Protein AF-A0A9D6SF06-F1 (afdb_monomer_lite)

Foldseek 3Di:
DEEEEEPVRCVCVLLVLLQQQLEAAAPGKYKYKYQADPVRAGNADPDQVVVVVSNVVSQVLKPPGWDKDKDWDDDPNHIIMMMMTHHPLQDNIDSPARWHDDDRDIDGDDPVSRQQRVQSNPPLQVVLRNQAQHKEKEAEDPVLDPPVCPPPDDPRPGHGIFIWRFHHGGQFWTWTQGPNDIDIDGSVQWDWDADPVVRHIYIYGYD

Radius of gyration: 22.2 Å; chains: 1; bounding box: 54×30×62 Å

pLDDT: mean 88.05, std 11.43, range [42.06, 98.0]

Structure (mmCIF, N/CA/C/O backbone):
data_AF-A0A9D6SF06-F1
#
_entry.id   AF-A0A9D6SF06-F1
#
loop_
_atom_site.group_PDB
_atom_site.id
_atom_site.type_symbol
_atom_site.label_atom_id
_atom_site.label_alt_id
_atom_site.label_comp_id
_atom_site.label_asym_id
_atom_site.label_entity_id
_atom_site.label_seq_id
_atom_site.pdbx_PDB_ins_code
_atom_site.Cartn_x
_atom_site.Cartn_y
_atom_site.Cartn_z
_atom_site.occupancy
_atom_site.B_iso_or_equiv
_atom_site.auth_seq_id
_atom_site.auth_comp_id
_atom_site.auth_asym_id
_atom_site.auth_atom_id
_atom_site.pdbx_PDB_model_num
ATOM 1 N N . MET A 1 1 ? -3.742 -9.040 5.223 1.00 88.88 1 MET A N 1
ATOM 2 C CA . MET A 1 1 ? -3.081 -8.944 6.557 1.00 88.88 1 MET A CA 1
ATOM 3 C C . MET A 1 1 ? -4.167 -8.821 7.612 1.00 88.88 1 MET A C 1
ATOM 5 O O . MET A 1 1 ? -5.210 -8.289 7.264 1.00 88.88 1 MET A O 1
ATOM 9 N N . LEU A 1 2 ? -3.961 -9.299 8.842 1.00 94.19 2 LEU A N 1
ATOM 10 C CA . LEU A 1 2 ? -4.992 -9.292 9.887 1.00 94.19 2 LEU A CA 1
ATOM 11 C C . LEU A 1 2 ? -4.409 -8.849 11.235 1.00 94.19 2 LEU A C 1
ATOM 13 O O . LEU A 1 2 ? -3.337 -9.319 11.608 1.00 94.19 2 LEU A O 1
ATOM 17 N N . GLU A 1 3 ? -5.123 -7.982 11.948 1.00 94.62 3 GLU A N 1
ATOM 18 C CA . GLU A 1 3 ? -4.868 -7.604 13.345 1.00 94.62 3 GLU A CA 1
ATOM 19 C C . GLU A 1 3 ? -6.184 -7.675 14.126 1.00 94.62 3 GLU A C 1
ATOM 21 O O . GLU A 1 3 ? -7.243 -7.336 13.592 1.00 94.62 3 GLU A O 1
ATOM 26 N N . ARG A 1 4 ? -6.120 -8.082 15.393 1.00 95.12 4 ARG A N 1
ATOM 27 C CA . ARG A 1 4 ? -7.244 -8.009 16.329 1.00 95.12 4 ARG A CA 1
ATOM 28 C C . ARG A 1 4 ? -6.921 -7.005 17.424 1.00 95.12 4 ARG A C 1
ATOM 30 O O . ARG A 1 4 ? -5.770 -6.891 17.835 1.00 95.12 4 ARG A O 1
ATOM 37 N N . LYS A 1 5 ? -7.915 -6.224 17.839 1.00 93.75 5 LYS A N 1
ATOM 38 C CA . LYS A 1 5 ? -7.764 -5.224 18.899 1.00 93.75 5 LYS A CA 1
ATOM 39 C C . LYS A 1 5 ? -8.991 -5.191 19.785 1.00 93.75 5 LYS A C 1
ATOM 41 O O . LYS A 1 5 ? -10.123 -5.286 19.307 1.00 93.75 5 LYS A O 1
ATOM 46 N N . LEU A 1 6 ? -8.768 -4.962 21.071 1.00 93.88 6 LEU A N 1
ATOM 47 C CA . LEU A 1 6 ? -9.842 -4.624 21.989 1.00 93.88 6 LEU A CA 1
ATOM 48 C C . LEU A 1 6 ? -10.107 -3.118 21.970 1.00 93.88 6 LEU A C 1
ATOM 50 O O . LEU A 1 6 ? -9.264 -2.317 21.567 1.00 93.88 6 LEU A O 1
ATOM 54 N N . GLU A 1 7 ? -11.290 -2.730 22.444 1.00 92.00 7 GLU A N 1
ATOM 55 C CA . GLU A 1 7 ? -11.673 -1.321 22.607 1.00 92.00 7 GLU A CA 1
ATOM 56 C C . GLU A 1 7 ? -10.677 -0.552 23.503 1.00 92.00 7 GLU A C 1
ATOM 58 O O . GLU A 1 7 ? -10.396 0.621 23.266 1.00 92.00 7 GLU A O 1
ATOM 63 N N . SER A 1 8 ? -10.051 -1.228 24.472 1.00 89.50 8 SER A N 1
ATOM 64 C CA . SER A 1 8 ? -9.003 -0.656 25.330 1.00 89.50 8 SER A CA 1
ATOM 65 C C . SER A 1 8 ? -7.714 -0.279 24.589 1.00 89.50 8 SER A C 1
ATOM 67 O O . SER A 1 8 ? -6.938 0.540 25.086 1.00 89.50 8 SER A O 1
ATOM 69 N N . ASP A 1 9 ? -7.479 -0.850 23.406 1.00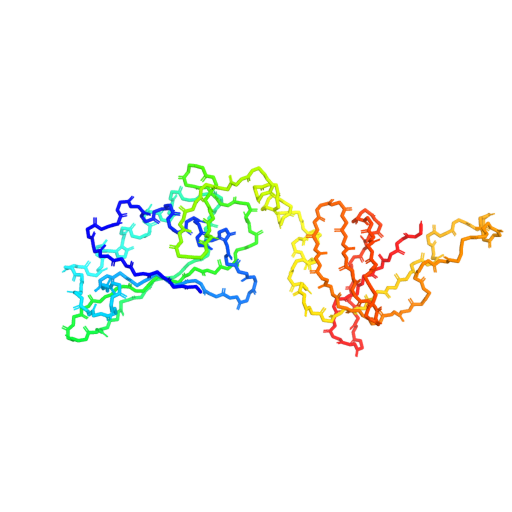 88.88 9 ASP A N 1
ATOM 70 C CA . ASP A 1 9 ? -6.197 -0.768 22.693 1.00 88.88 9 ASP A CA 1
ATOM 71 C C . ASP A 1 9 ? -6.223 0.247 21.542 1.00 88.88 9 ASP A C 1
ATOM 73 O O . ASP A 1 9 ? -5.278 0.347 20.752 1.00 88.88 9 ASP A O 1
ATOM 77 N N . LEU A 1 10 ? -7.299 1.034 21.441 1.00 89.69 10 LEU A N 1
ATOM 78 C CA . LEU A 1 10 ? -7.502 1.990 20.350 1.00 89.69 10 LEU A CA 1
ATOM 79 C C . LEU A 1 10 ? -6.547 3.185 20.381 1.00 89.69 10 LEU A C 1
ATOM 81 O O . LEU A 1 10 ? -6.365 3.841 19.359 1.00 89.69 10 LEU A O 1
ATOM 85 N N . LYS A 1 11 ? -5.866 3.436 21.503 1.00 87.69 11 LYS A N 1
ATOM 86 C CA . LYS A 1 11 ? -4.831 4.480 21.595 1.00 87.69 11 LYS A CA 1
ATOM 87 C C . LYS A 1 11 ? -3.703 4.303 20.564 1.00 87.69 11 LYS A C 1
ATOM 89 O O . LYS A 1 11 ? -3.155 5.288 20.083 1.00 87.69 11 LYS A O 1
ATOM 94 N N . ASP A 1 12 ? -3.390 3.056 20.197 1.00 88.00 12 ASP A N 1
ATOM 95 C CA . ASP A 1 12 ? -2.334 2.705 19.236 1.00 88.00 12 ASP A CA 1
ATOM 96 C C . ASP A 1 12 ? -2.892 2.445 17.820 1.00 88.00 12 ASP A C 1
ATOM 98 O O . ASP A 1 12 ? -2.190 1.944 16.927 1.00 88.00 12 ASP A O 1
ATOM 102 N N . LEU A 1 13 ? -4.168 2.778 17.592 1.00 93.06 13 LEU A N 1
ATOM 103 C CA . LEU A 1 13 ? -4.838 2.583 16.311 1.00 93.06 13 LEU A CA 1
ATOM 104 C C . LEU A 1 13 ? -4.184 3.384 15.169 1.00 93.06 13 LEU A C 1
ATOM 106 O O . LEU A 1 13 ? -3.907 2.753 14.148 1.00 93.06 13 LEU A O 1
ATOM 110 N N . PRO A 1 14 ? -3.827 4.683 15.305 1.00 92.50 14 PRO A N 1
ATOM 111 C CA . PRO A 1 14 ? -3.198 5.447 14.215 1.00 92.50 14 PRO A CA 1
ATOM 112 C C . PRO A 1 14 ? -1.908 4.813 13.715 1.00 92.50 14 PRO A C 1
ATOM 114 O O . PRO A 1 14 ? -1.668 4.699 12.515 1.00 92.50 14 PRO A O 1
ATOM 117 N N . ARG A 1 15 ? -1.085 4.340 14.658 1.00 93.25 15 ARG A N 1
ATOM 118 C CA . ARG A 1 15 ? 0.169 3.646 14.371 1.00 93.25 15 ARG A CA 1
ATOM 119 C C . ARG A 1 15 ? -0.086 2.364 13.578 1.00 93.25 15 ARG A C 1
ATOM 121 O O . ARG A 1 15 ? 0.633 2.082 12.624 1.00 93.25 15 ARG A O 1
ATOM 128 N N . THR A 1 16 ? -1.108 1.602 13.962 1.00 94.75 16 THR A N 1
ATOM 129 C CA . THR A 1 16 ? -1.475 0.341 13.300 1.00 94.75 16 THR A CA 1
ATOM 130 C C . THR A 1 16 ? -2.045 0.581 11.900 1.00 94.75 16 THR A C 1
ATOM 132 O O . THR A 1 16 ? -1.606 -0.068 10.953 1.00 94.75 16 THR A O 1
ATOM 135 N N . LEU A 1 17 ? -2.958 1.546 11.757 1.00 95.94 17 LEU A N 1
ATOM 136 C CA . LEU A 1 17 ? -3.539 1.965 10.478 1.00 95.94 17 LEU A CA 1
ATOM 137 C C . LEU A 1 17 ? -2.454 2.426 9.495 1.00 95.94 17 LEU A C 1
ATOM 139 O O . LEU A 1 17 ? -2.376 1.921 8.378 1.00 95.94 17 LEU A O 1
ATOM 143 N N . CYS A 1 18 ? -1.564 3.316 9.944 1.00 94.62 18 CYS A N 1
ATOM 144 C CA . CYS A 1 18 ? -0.436 3.814 9.156 1.00 94.62 18 CYS A CA 1
ATOM 145 C C . CYS A 1 18 ? 0.496 2.673 8.716 1.00 94.62 18 CYS A C 1
ATOM 147 O O . CYS A 1 18 ? 0.873 2.579 7.547 1.00 94.62 18 CYS A O 1
ATOM 149 N N . ALA A 1 19 ? 0.807 1.743 9.624 1.00 94.38 19 ALA A N 1
ATOM 150 C CA . ALA A 1 19 ? 1.629 0.583 9.303 1.00 94.38 19 ALA A CA 1
ATOM 151 C C . ALA A 1 19 ? 0.984 -0.349 8.277 1.00 94.38 19 ALA A C 1
ATOM 153 O O . ALA A 1 19 ? 1.681 -0.873 7.407 1.00 94.38 19 ALA A O 1
ATOM 154 N N . PHE A 1 20 ? -0.330 -0.558 8.368 1.00 95.69 20 PHE A N 1
ATOM 155 C CA . PHE A 1 20 ? -1.082 -1.347 7.396 1.00 95.69 20 PHE A CA 1
ATOM 156 C C . PHE A 1 20 ? -1.072 -0.679 6.024 1.00 95.69 20 PHE A C 1
ATOM 158 O O . PHE A 1 20 ? -0.708 -1.341 5.054 1.00 95.69 20 PHE A O 1
ATOM 165 N N . ALA A 1 21 ? -1.360 0.621 5.954 1.00 94.38 21 ALA A N 1
ATOM 166 C CA . ALA A 1 21 ? -1.352 1.378 4.704 1.00 94.38 21 ALA A CA 1
ATOM 167 C C . ALA A 1 21 ? 0.025 1.378 4.014 1.00 94.38 21 ALA A C 1
ATOM 169 O O . ALA A 1 21 ? 0.109 1.210 2.804 1.00 94.38 21 ALA A O 1
ATOM 170 N N . ASN A 1 22 ? 1.119 1.462 4.778 1.00 93.06 22 ASN A N 1
ATOM 171 C CA . ASN A 1 22 ? 2.480 1.390 4.229 1.00 93.06 22 ASN A CA 1
ATOM 172 C C . ASN A 1 22 ? 2.947 -0.030 3.858 1.00 93.06 22 ASN A C 1
ATOM 174 O O . ASN A 1 22 ? 4.031 -0.182 3.302 1.00 93.06 22 ASN A O 1
ATOM 178 N N . SER A 1 23 ? 2.191 -1.077 4.204 1.00 92.56 23 SER A N 1
ATOM 179 C CA . SER A 1 23 ? 2.626 -2.475 4.009 1.00 92.56 23 SER A CA 1
ATOM 180 C C . SER A 1 23 ? 1.701 -3.296 3.120 1.00 92.56 23 SER A C 1
ATOM 182 O O . SER A 1 23 ? 2.076 -4.385 2.676 1.00 92.56 23 SER A O 1
ATOM 184 N N . VAL A 1 24 ? 0.476 -2.825 2.892 1.00 92.19 24 VAL A N 1
ATOM 185 C CA . VAL A 1 24 ? -0.479 -3.485 2.007 1.00 92.19 24 VAL A CA 1
ATOM 186 C C . VAL A 1 24 ? 0.005 -3.358 0.563 1.00 92.19 24 VAL A C 1
ATOM 188 O O . VAL A 1 24 ? 0.528 -2.327 0.155 1.00 92.19 24 VAL A O 1
ATOM 191 N N . LYS A 1 25 ? -0.105 -4.444 -0.202 1.00 87.44 25 LYS A N 1
ATOM 192 C CA . LYS A 1 25 ? 0.316 -4.485 -1.607 1.00 87.44 25 LYS A CA 1
ATOM 193 C C . LYS A 1 25 ? -0.847 -4.093 -2.525 1.00 87.44 25 LYS A C 1
ATOM 195 O O . LYS A 1 25 ? -1.997 -4.298 -2.130 1.00 87.44 25 LYS A O 1
ATOM 200 N N . PRO A 1 26 ? -0.575 -3.617 -3.754 1.00 83.62 26 PRO A N 1
ATOM 201 C CA . PRO A 1 26 ? -1.611 -3.429 -4.767 1.00 83.62 26 PRO A CA 1
ATOM 202 C C . PRO A 1 26 ? -2.507 -4.671 -4.910 1.00 83.62 26 PRO A C 1
ATOM 204 O O . PRO A 1 26 ? -2.008 -5.794 -4.991 1.00 83.62 26 PRO A O 1
ATOM 207 N N . GLY A 1 27 ? -3.828 -4.472 -4.918 1.00 85.44 27 GLY A N 1
ATOM 208 C CA . GLY A 1 27 ? -4.825 -5.546 -5.038 1.00 85.44 27 GLY A CA 1
ATOM 209 C C . GLY A 1 27 ? -5.059 -6.383 -3.773 1.00 85.44 27 GLY A C 1
ATOM 210 O O . GLY A 1 27 ? -5.828 -7.340 -3.816 1.00 85.44 27 GLY A O 1
ATOM 211 N N . HIS A 1 28 ? -4.406 -6.066 -2.651 1.00 89.81 28 HIS A N 1
ATOM 212 C CA . HIS A 1 28 ? -4.611 -6.744 -1.370 1.00 89.81 28 HIS A CA 1
ATOM 213 C C . HIS A 1 28 ? -5.325 -5.830 -0.365 1.00 89.81 28 HIS A C 1
ATOM 215 O O . HIS A 1 28 ? -5.237 -4.608 -0.446 1.00 89.81 28 HIS A O 1
ATOM 221 N N . VAL A 1 29 ? -5.969 -6.443 0.634 1.00 95.69 29 VAL A N 1
ATOM 222 C CA . VAL A 1 29 ? -6.638 -5.744 1.741 1.00 95.69 29 VAL A CA 1
ATOM 223 C C . VAL A 1 29 ? -6.011 -6.147 3.080 1.00 95.69 29 VAL A C 1
ATOM 225 O O . VAL A 1 29 ? -5.672 -7.315 3.334 1.00 95.69 29 VAL A O 1
ATOM 228 N N . ALA A 1 30 ? -5.815 -5.163 3.950 1.00 96.69 30 ALA A N 1
ATOM 229 C CA . ALA A 1 30 ? -5.438 -5.355 5.342 1.00 96.69 30 ALA A CA 1
ATOM 230 C C . ALA A 1 30 ? -6.653 -5.129 6.246 1.00 96.69 30 ALA A C 1
ATOM 232 O O . ALA A 1 30 ? -7.395 -4.179 6.040 1.00 96.69 30 ALA A O 1
ATOM 233 N N . THR A 1 31 ? -6.855 -5.979 7.250 1.00 97.50 31 THR A N 1
ATOM 234 C CA . THR A 1 31 ? -8.070 -5.973 8.072 1.00 97.50 31 THR A CA 1
ATOM 235 C C . THR A 1 31 ? -7.727 -5.845 9.551 1.00 97.50 31 THR A C 1
ATOM 237 O O . THR A 1 31 ? -6.904 -6.603 10.061 1.00 97.50 31 THR A O 1
ATOM 240 N N . ILE A 1 32 ? -8.371 -4.914 10.251 1.00 97.19 32 ILE A N 1
ATOM 241 C CA . ILE A 1 32 ? -8.340 -4.793 11.713 1.00 97.19 32 ILE A CA 1
ATOM 242 C C . ILE A 1 32 ? -9.723 -5.173 12.243 1.00 97.19 32 ILE A C 1
ATOM 244 O O . ILE A 1 32 ? -10.726 -4.601 11.817 1.00 97.19 32 ILE A O 1
ATOM 248 N N . LEU A 1 33 ? -9.784 -6.130 13.166 1.00 97.25 33 LEU A N 1
ATOM 249 C CA . LEU A 1 33 ? -11.017 -6.554 13.830 1.00 97.25 33 LEU A CA 1
ATOM 250 C C . LEU A 1 33 ? -11.026 -6.016 15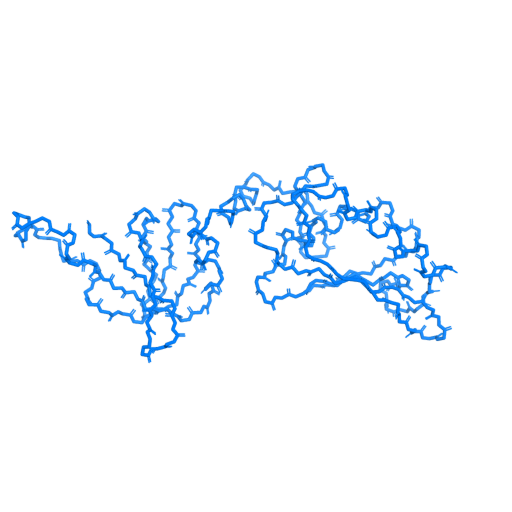.261 1.00 97.25 33 LEU A C 1
ATOM 252 O O . LEU A 1 33 ? -10.246 -6.452 16.106 1.00 97.25 33 LEU A O 1
ATOM 256 N N . ILE A 1 34 ? -11.899 -5.047 15.516 1.00 96.94 34 ILE A N 1
ATOM 257 C CA . ILE A 1 34 ? -12.057 -4.387 16.810 1.00 96.94 34 ILE A CA 1
ATOM 258 C C . ILE A 1 34 ? -13.202 -5.048 17.574 1.00 96.94 34 ILE A C 1
ATOM 260 O O . ILE A 1 34 ? -14.300 -5.213 17.038 1.00 96.94 34 ILE A O 1
ATOM 264 N N . GLY A 1 35 ? -12.942 -5.405 18.831 1.00 95.50 35 GLY A N 1
ATOM 265 C CA . GLY A 1 35 ? -13.851 -6.200 19.659 1.00 95.50 35 GLY A CA 1
ATOM 266 C C . GLY A 1 35 ? -13.578 -7.706 19.584 1.00 95.50 35 GLY A C 1
ATOM 267 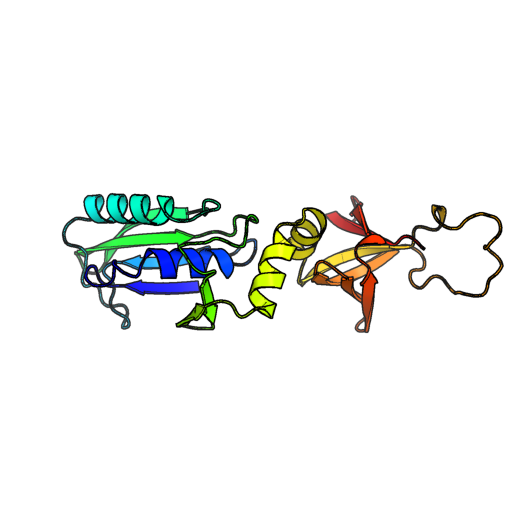O O . GLY A 1 35 ? -14.334 -8.487 20.160 1.00 95.50 35 GLY A O 1
ATOM 268 N N . GLU A 1 36 ? -12.497 -8.124 18.919 1.00 95.44 36 GLU A N 1
ATOM 269 C CA . GLU A 1 36 ? -12.003 -9.504 18.954 1.00 95.44 36 GLU A CA 1
ATOM 2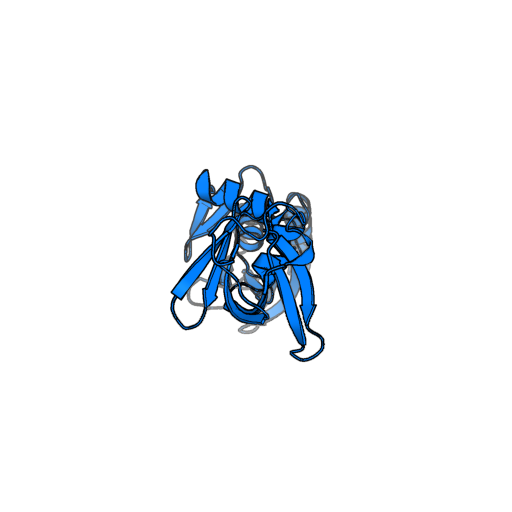70 C C . GLU A 1 36 ? -10.715 -9.612 19.772 1.00 95.44 36 GLU A C 1
ATOM 272 O O . GLU A 1 36 ? -9.844 -8.743 19.700 1.00 95.44 36 GLU A O 1
ATOM 277 N N . ARG A 1 37 ? -10.580 -10.714 20.514 1.00 91.12 37 ARG A N 1
ATOM 278 C CA . ARG A 1 37 ? -9.324 -11.109 21.168 1.00 91.12 37 ARG A CA 1
ATOM 279 C C . ARG A 1 37 ? -8.402 -11.825 20.184 1.00 91.12 37 ARG A C 1
ATOM 281 O O . ARG A 1 37 ? -8.852 -12.313 19.152 1.00 91.12 37 ARG A O 1
ATOM 288 N N . ASP A 1 38 ? -7.125 -11.963 20.526 1.00 89.44 38 ASP A N 1
ATOM 289 C CA . ASP A 1 38 ? -6.135 -12.652 19.681 1.00 89.44 38 ASP A CA 1
ATOM 290 C C . ASP A 1 38 ? -6.499 -14.113 19.369 1.00 89.44 38 ASP A C 1
ATOM 292 O O . ASP A 1 38 ? -6.204 -14.600 18.276 1.00 89.44 38 ASP A O 1
ATOM 296 N N . ASP A 1 39 ? -7.213 -14.781 20.282 1.00 90.56 39 ASP A N 1
ATOM 297 C CA . ASP A 1 39 ? -7.764 -16.136 20.119 1.00 90.56 39 ASP A CA 1
ATOM 298 C C . ASP A 1 39 ? -9.015 -16.202 19.216 1.00 90.56 39 ASP A C 1
ATOM 300 O O . ASP A 1 39 ? -9.631 -17.257 19.077 1.00 90.56 39 ASP A O 1
ATOM 304 N N . ALA A 1 40 ? -9.370 -15.083 18.578 1.00 88.75 40 ALA A N 1
ATOM 305 C CA . ALA A 1 40 ? -10.545 -14.878 17.739 1.00 88.75 40 ALA A CA 1
ATOM 306 C C . ALA A 1 40 ? -11.900 -14.940 18.465 1.00 88.75 40 ALA A C 1
ATOM 308 O O . ALA A 1 40 ? -12.927 -14.861 17.787 1.00 88.75 40 ALA A O 1
ATOM 309 N N . SER A 1 41 ? -11.946 -15.012 19.797 1.00 89.50 41 SER A N 1
ATOM 310 C CA . SER A 1 41 ? -13.212 -14.908 20.536 1.00 89.50 41 SER A CA 1
ATOM 311 C C . SER A 1 41 ? -13.794 -13.486 20.485 1.00 89.50 41 SER A C 1
ATOM 313 O O . SER A 1 41 ? -13.064 -12.485 20.413 1.00 89.50 41 SER A O 1
ATOM 315 N N . GLY A 1 42 ? -15.128 -13.389 20.495 1.00 87.81 42 GLY A N 1
ATOM 316 C CA . GLY A 1 42 ? -15.848 -12.119 20.445 1.00 87.81 42 GLY A CA 1
ATOM 317 C C . GLY A 1 42 ? -15.975 -11.486 21.831 1.00 87.81 42 GLY A C 1
ATOM 318 O O . GLY A 1 42 ? -16.743 -11.947 22.681 1.00 87.81 42 GLY A O 1
ATOM 319 N N . GLN A 1 43 ? -15.273 -10.378 22.080 1.00 93.44 43 GLN A N 1
ATOM 320 C CA . GLN A 1 43 ? -15.540 -9.531 23.248 1.00 93.44 43 GLN A CA 1
ATOM 321 C C . GLN A 1 43 ? -16.654 -8.519 22.964 1.00 93.44 43 GLN A C 1
ATOM 323 O O . GLN A 1 43 ? -17.423 -8.213 23.875 1.00 93.44 43 GLN A O 1
ATOM 328 N N . GLY A 1 44 ? -16.763 -8.068 21.714 1.00 93.81 44 GLY A N 1
ATOM 329 C CA . GLY A 1 44 ? -17.637 -6.979 21.306 1.00 93.81 44 GLY A CA 1
ATOM 330 C C . GLY A 1 44 ? -17.084 -5.603 21.672 1.00 93.81 44 GLY A C 1
ATOM 331 O O . GLY A 1 44 ? -16.073 -5.480 22.367 1.00 93.81 44 GLY A O 1
ATOM 332 N N . VAL A 1 45 ? -17.768 -4.570 21.191 1.00 95.56 45 VAL A N 1
ATOM 333 C CA . VAL A 1 45 ? -17.547 -3.169 21.559 1.00 95.56 45 VAL A CA 1
ATOM 334 C C . VAL A 1 45 ? -18.786 -2.593 22.235 1.00 95.56 45 VAL A C 1
ATOM 336 O O . VAL A 1 45 ? -19.909 -3.028 21.974 1.00 95.56 45 VAL A O 1
ATOM 339 N N . THR A 1 46 ? -18.581 -1.597 23.091 1.00 94.69 46 THR A N 1
ATOM 340 C CA . THR A 1 46 ? -19.659 -1.011 23.903 1.00 94.69 46 THR A CA 1
ATOM 341 C C . THR A 1 46 ? -20.636 -0.191 23.058 1.00 94.69 46 THR A C 1
ATOM 343 O O . THR A 1 46 ? -21.845 -0.240 23.272 1.00 94.69 46 THR A O 1
ATOM 346 N N . ASN A 1 47 ? -20.117 0.563 22.085 1.00 96.00 47 ASN A N 1
ATOM 347 C CA . ASN A 1 47 ? -20.908 1.380 21.166 1.00 96.00 47 ASN A CA 1
ATOM 348 C C . ASN A 1 47 ? -20.253 1.388 19.769 1.00 96.00 47 ASN A C 1
ATOM 350 O O . ASN A 1 47 ? -19.307 2.149 19.550 1.00 96.00 47 ASN A O 1
ATOM 354 N N . PRO A 1 48 ? -20.727 0.558 18.820 1.00 95.56 48 PRO A N 1
ATOM 355 C CA . PRO A 1 48 ? -20.121 0.436 17.493 1.00 95.56 48 PRO A CA 1
ATOM 356 C C . PRO A 1 48 ? -20.021 1.758 16.721 1.00 95.56 48 PRO A C 1
ATOM 358 O O . PRO A 1 48 ? -19.010 1.997 16.059 1.00 95.56 48 PRO A O 1
ATOM 361 N N . ASP A 1 49 ? -21.011 2.643 16.853 1.00 96.25 49 ASP A N 1
ATOM 362 C CA . ASP A 1 49 ? -21.039 3.927 16.144 1.00 96.25 49 ASP A CA 1
ATOM 363 C C . ASP A 1 49 ? -19.958 4.886 16.657 1.00 96.25 49 ASP A C 1
ATOM 365 O O . ASP A 1 49 ? -19.271 5.546 15.872 1.00 96.25 49 ASP A O 1
ATOM 369 N N . GLU A 1 50 ? -19.754 4.953 17.976 1.00 96.12 50 GLU A N 1
ATOM 370 C CA . GLU A 1 50 ? -18.676 5.763 18.561 1.00 96.12 50 GLU A CA 1
ATOM 371 C C . GLU A 1 50 ? -17.291 5.214 18.201 1.00 96.12 50 GLU A C 1
ATOM 373 O O . GLU A 1 50 ? -16.358 5.985 17.947 1.00 96.12 50 GLU A O 1
ATOM 378 N N . ILE A 1 51 ? -17.158 3.890 18.083 1.00 96.50 51 ILE A N 1
ATOM 379 C CA . ILE A 1 51 ? -15.927 3.256 17.600 1.00 96.50 51 ILE A CA 1
ATOM 380 C C . ILE A 1 51 ? -15.666 3.635 16.142 1.00 96.50 51 ILE A C 1
ATOM 382 O O . ILE A 1 51 ? -14.549 4.037 15.817 1.00 96.50 51 ILE A O 1
ATOM 386 N N . GLN A 1 52 ? -16.676 3.601 15.267 1.00 96.88 52 GLN A N 1
ATOM 387 C CA . GLN A 1 52 ? -16.531 4.044 13.876 1.00 96.88 52 GLN A CA 1
ATOM 388 C C . GLN A 1 52 ? -16.143 5.525 13.759 1.00 96.88 52 GLN A C 1
ATOM 390 O O . GLN A 1 52 ? -15.249 5.862 12.978 1.00 96.88 52 GLN A O 1
ATOM 395 N N . LYS A 1 53 ? -16.743 6.411 14.568 1.00 96.25 53 LYS A N 1
ATOM 396 C CA . LYS A 1 53 ? -16.339 7.829 14.642 1.00 96.25 53 LYS A CA 1
ATOM 397 C C . LYS A 1 53 ? -14.899 7.986 15.124 1.00 96.25 53 LYS A C 1
ATOM 399 O O . LYS A 1 53 ? -14.179 8.844 14.616 1.00 96.25 53 LYS A O 1
ATOM 404 N N . THR A 1 54 ? -14.481 7.172 16.089 1.00 95.00 54 THR A N 1
ATOM 405 C CA . THR A 1 54 ? -13.106 7.169 16.602 1.00 95.00 54 THR A CA 1
ATOM 406 C C . THR A 1 54 ? -12.132 6.727 15.518 1.00 95.00 54 THR A C 1
ATOM 408 O O . THR A 1 54 ? -11.197 7.465 15.230 1.00 95.00 54 THR A O 1
ATOM 411 N N . ILE A 1 55 ? -12.394 5.603 14.840 1.00 95.94 55 ILE A N 1
ATOM 412 C CA . ILE A 1 55 ? -11.593 5.139 13.696 1.00 95.94 55 ILE A CA 1
ATOM 413 C C . ILE A 1 55 ? -11.448 6.258 12.663 1.00 95.94 55 ILE A C 1
ATOM 415 O O . ILE A 1 55 ? -10.332 6.558 12.256 1.00 95.94 55 ILE A O 1
ATOM 419 N N . ARG A 1 56 ? -12.553 6.920 12.293 1.00 95.94 56 ARG A N 1
ATOM 420 C CA . ARG A 1 56 ? -12.527 8.032 11.336 1.00 95.94 56 ARG A CA 1
ATOM 421 C C . ARG A 1 56 ? -11.590 9.157 11.778 1.00 95.94 56 ARG A C 1
ATOM 423 O O . ARG A 1 56 ? -10.724 9.550 11.004 1.00 95.94 56 ARG A O 1
ATOM 430 N N . LYS A 1 57 ? -11.726 9.632 13.021 1.00 94.88 57 LYS A N 1
ATOM 431 C CA . LYS A 1 57 ? -10.856 10.679 13.587 1.00 94.88 57 LYS A CA 1
ATOM 432 C C . LYS A 1 57 ? -9.388 10.262 13.623 1.00 94.88 57 LYS A C 1
ATOM 434 O O . LYS A 1 57 ? -8.511 11.100 13.449 1.00 94.88 57 LYS A O 1
ATOM 439 N N . GLU A 1 58 ? -9.107 8.987 13.882 1.00 94.69 58 GLU A N 1
ATOM 440 C CA . GLU A 1 58 ? -7.741 8.466 13.879 1.00 94.69 58 GLU A CA 1
ATOM 441 C C . GLU A 1 58 ? -7.169 8.351 12.457 1.00 94.69 58 GLU A C 1
ATOM 443 O O . GLU A 1 58 ? -5.999 8.672 12.259 1.00 94.69 58 GLU A O 1
ATOM 448 N N . CYS A 1 59 ? -7.977 7.972 11.460 1.00 93.75 59 CYS A N 1
ATOM 449 C CA . CYS A 1 59 ? -7.580 7.990 10.049 1.00 93.75 59 CYS A CA 1
ATOM 450 C C . CYS A 1 59 ? -7.280 9.413 9.553 1.00 93.75 59 CYS A C 1
ATOM 452 O O . CYS A 1 59 ? -6.307 9.600 8.833 1.00 93.75 59 CYS A O 1
ATOM 454 N N . GLU A 1 60 ? -8.054 10.418 9.981 1.00 92.50 60 GLU A N 1
ATOM 455 C CA . GLU A 1 60 ? -7.850 11.841 9.633 1.00 92.50 60 GLU A CA 1
ATOM 456 C C . GLU A 1 60 ? -6.517 12.416 10.161 1.00 92.50 60 GLU A C 1
ATOM 458 O O . GLU A 1 60 ? -6.067 13.466 9.709 1.00 92.50 60 GLU A O 1
ATOM 463 N N . LYS A 1 61 ? -5.849 11.735 11.105 1.00 90.69 61 LYS A N 1
ATOM 464 C CA . LYS A 1 61 ? -4.504 12.109 11.584 1.00 90.69 61 LYS A CA 1
ATOM 465 C C . LYS A 1 61 ? -3.380 11.571 10.697 1.00 90.69 61 LYS A C 1
ATOM 467 O O . LYS A 1 61 ? -2.213 11.864 10.967 1.00 90.69 61 LYS A O 1
ATOM 472 N N . ILE A 1 62 ? -3.705 10.740 9.707 1.00 93.75 62 ILE A N 1
ATOM 473 C CA . ILE A 1 62 ? -2.736 10.081 8.837 1.00 93.75 62 ILE A CA 1
ATOM 474 C C . ILE A 1 62 ? -2.622 10.874 7.541 1.00 93.75 62 ILE A C 1
ATOM 476 O O . ILE A 1 62 ? -3.621 11.104 6.875 1.00 93.75 62 ILE A O 1
ATOM 480 N N . TYR A 1 63 ? -1.400 11.264 7.181 1.00 88.12 63 TYR A N 1
ATOM 481 C CA . TYR A 1 63 ? -1.125 11.986 5.939 1.00 88.12 63 TYR A CA 1
ATOM 482 C C . TYR A 1 63 ? 0.010 11.316 5.149 1.00 88.12 63 TYR A C 1
ATOM 484 O O . TYR A 1 63 ? 1.001 10.938 5.771 1.00 88.12 63 TYR A O 1
ATOM 492 N N . PRO A 1 64 ? -0.050 11.206 3.810 1.00 91.00 64 PRO A N 1
ATOM 493 C CA . PRO A 1 64 ? -1.239 11.390 2.973 1.00 91.00 64 PRO A CA 1
ATOM 494 C C . PRO A 1 64 ? -2.405 10.503 3.426 1.00 91.00 64 PRO A C 1
ATOM 496 O O . PRO A 1 64 ? -2.184 9.551 4.179 1.00 91.00 64 PRO A O 1
ATOM 499 N N . ASP A 1 65 ? -3.623 10.824 2.998 1.00 92.56 65 ASP A N 1
ATOM 500 C CA . ASP A 1 65 ? -4.818 10.076 3.398 1.00 92.56 65 ASP A CA 1
ATOM 501 C C . ASP A 1 65 ? -4.704 8.601 2.977 1.00 92.56 65 ASP A C 1
ATOM 503 O O . ASP A 1 65 ? -4.123 8.264 1.943 1.00 92.56 65 ASP A O 1
ATOM 507 N N . ILE A 1 66 ? -5.253 7.699 3.790 1.00 95.31 66 ILE A N 1
ATOM 508 C CA . ILE A 1 66 ? -5.285 6.260 3.492 1.00 95.31 66 ILE A CA 1
ATOM 509 C C . ILE A 1 66 ? -6.621 5.872 2.854 1.00 95.31 66 ILE A C 1
ATOM 511 O O . ILE A 1 66 ? -7.650 6.480 3.143 1.00 95.31 66 ILE A O 1
ATOM 515 N N . LEU A 1 67 ? -6.629 4.821 2.029 1.00 95.12 67 LEU A N 1
ATOM 516 C CA . LEU A 1 67 ? -7.866 4.217 1.530 1.00 95.12 67 LEU A CA 1
ATOM 517 C C . LEU A 1 67 ? -8.373 3.194 2.543 1.00 95.12 67 LEU A C 1
ATOM 519 O O . LEU A 1 67 ? -7.687 2.212 2.837 1.00 95.12 67 LEU A O 1
ATOM 523 N N . TRP A 1 68 ? -9.558 3.430 3.100 1.00 97.56 68 TRP A N 1
ATOM 524 C CA . TRP A 1 68 ? -10.125 2.563 4.126 1.00 97.56 68 TRP A CA 1
ATOM 525 C C . TRP A 1 68 ? -11.654 2.565 4.124 1.00 97.56 68 TRP A C 1
ATOM 527 O O . TRP A 1 68 ? -12.297 3.511 3.666 1.00 97.56 68 TRP A O 1
ATOM 537 N N . ARG A 1 69 ? -12.234 1.512 4.702 1.00 97.12 69 ARG A N 1
ATOM 538 C CA . ARG A 1 69 ? -13.662 1.416 5.034 1.00 97.12 69 ARG A CA 1
ATOM 539 C C . ARG A 1 69 ? -13.854 0.732 6.381 1.00 97.12 69 ARG A C 1
ATOM 541 O O . ARG A 1 69 ? -13.012 -0.064 6.796 1.00 97.12 69 ARG A O 1
ATOM 548 N N . SER A 1 70 ? -14.958 1.021 7.062 1.00 97.38 70 SER A N 1
ATOM 549 C CA . SER A 1 70 ? -15.342 0.316 8.285 1.00 97.38 70 SER A CA 1
ATOM 550 C C . SER A 1 70 ? -16.779 -0.185 8.232 1.00 97.38 70 SER A C 1
ATOM 552 O O . SER A 1 70 ? -17.637 0.404 7.580 1.00 97.38 70 SER A O 1
ATOM 554 N N . GLU A 1 71 ? -17.032 -1.291 8.925 1.00 97.75 71 GLU A N 1
ATOM 555 C CA . GLU A 1 71 ? -18.334 -1.954 8.968 1.00 97.75 71 GLU A CA 1
ATOM 556 C C . GLU A 1 71 ? -18.563 -2.571 10.351 1.00 97.75 71 GLU A C 1
ATOM 558 O O . GLU A 1 71 ? -17.639 -3.130 10.949 1.00 97.75 71 GLU A O 1
ATOM 563 N N . VAL A 1 72 ? -19.789 -2.462 10.866 1.00 97.62 72 VAL A N 1
ATOM 564 C CA . VAL A 1 72 ? -20.216 -3.186 12.071 1.00 97.62 72 VAL A CA 1
ATOM 565 C C . VAL A 1 72 ? -20.682 -4.575 11.663 1.00 97.62 72 VAL A C 1
ATOM 567 O O . VAL A 1 72 ? -21.459 -4.717 10.725 1.00 97.62 72 VAL A O 1
ATOM 570 N N . TYR A 1 73 ? -20.252 -5.595 12.393 1.00 97.31 73 TYR A N 1
ATOM 571 C CA . TYR A 1 73 ? -20.715 -6.965 12.200 1.00 97.31 73 TYR A CA 1
ATOM 572 C C . TYR A 1 73 ? -20.992 -7.628 13.548 1.00 97.31 73 TYR A C 1
ATOM 574 O O . TYR A 1 73 ? -20.566 -7.142 14.597 1.00 97.31 73 TYR A O 1
ATOM 582 N N . GLU A 1 74 ? -21.733 -8.730 13.527 1.00 96.25 74 GLU A N 1
ATOM 583 C CA . GLU A 1 74 ? -22.048 -9.504 14.725 1.00 96.25 74 GLU A CA 1
ATOM 584 C C . GLU A 1 74 ? -21.151 -10.742 14.829 1.00 96.25 74 GLU A C 1
ATOM 586 O O . GLU A 1 74 ? -20.908 -11.440 13.841 1.00 96.25 74 GLU A O 1
ATOM 591 N N . LYS A 1 75 ? -20.676 -11.028 16.042 1.00 94.00 75 LYS A N 1
ATOM 592 C CA . LYS A 1 75 ? -19.933 -12.239 16.389 1.00 94.00 75 LYS A CA 1
ATOM 593 C C . LYS A 1 75 ? -20.328 -12.697 17.786 1.00 94.00 75 LYS A C 1
ATOM 595 O O . LYS A 1 75 ? -20.220 -11.930 18.737 1.00 94.00 75 LYS A O 1
ATOM 600 N N . GLU A 1 76 ? -20.787 -13.942 17.911 1.00 93.56 76 GLU A N 1
ATOM 601 C CA . GLU A 1 76 ? -21.192 -14.535 19.200 1.00 93.56 76 GLU A CA 1
ATOM 602 C C . GLU A 1 76 ? -22.246 -13.687 19.952 1.00 93.56 76 GLU A C 1
ATOM 604 O O . GLU A 1 76 ? -22.191 -13.547 21.173 1.00 93.56 76 GLU A O 1
ATOM 609 N N . GLY A 1 77 ? -23.193 -13.084 19.219 1.00 93.38 77 GLY A N 1
ATOM 610 C CA . GLY A 1 77 ? -24.233 -12.217 19.787 1.00 93.38 77 GLY A CA 1
ATOM 611 C C . GLY A 1 77 ? -23.739 -10.837 20.233 1.00 93.38 77 GLY A C 1
ATOM 612 O O . GLY A 1 77 ? -24.446 -10.135 20.955 1.00 93.38 77 GLY A O 1
ATOM 613 N N . LYS A 1 78 ? -22.517 -10.448 19.852 1.00 95.81 78 LYS A N 1
ATOM 614 C CA . LYS A 1 78 ? -21.910 -9.158 20.193 1.00 95.81 78 LYS A CA 1
ATOM 615 C C . LYS A 1 78 ? -21.539 -8.390 18.936 1.00 95.81 78 LYS A C 1
ATOM 617 O O . LYS A 1 78 ? -21.140 -8.975 17.933 1.00 95.81 78 LYS A O 1
ATOM 622 N N . HIS A 1 79 ? -21.624 -7.068 19.004 1.00 97.06 79 HIS A N 1
ATOM 623 C CA . HIS A 1 79 ? -21.221 -6.208 17.898 1.00 97.06 79 HIS A CA 1
ATOM 624 C C . HIS A 1 79 ? -19.718 -5.942 17.924 1.00 97.06 79 HIS A C 1
ATOM 626 O O . HIS A 1 79 ? -19.170 -5.569 18.959 1.00 97.06 79 HIS A O 1
ATOM 632 N N . CYS A 1 80 ? -19.077 -6.086 16.773 1.00 97.19 80 CYS A N 1
ATOM 633 C CA . CYS A 1 80 ? -17.669 -5.800 16.527 1.00 97.19 80 CYS A CA 1
ATOM 634 C C . CYS A 1 80 ? -17.545 -4.834 15.341 1.00 97.19 80 CYS A C 1
ATOM 636 O O . CYS A 1 80 ? -18.488 -4.658 14.566 1.00 97.19 80 CYS A O 1
ATOM 638 N N . VAL A 1 81 ? -16.373 -4.221 15.170 1.00 97.69 81 VAL A N 1
ATOM 639 C CA . VAL A 1 81 ? -16.102 -3.330 14.031 1.00 97.69 81 VAL A CA 1
ATOM 640 C C . VAL A 1 81 ? -14.934 -3.869 13.223 1.00 97.69 81 VAL A C 1
ATOM 642 O O . VAL A 1 81 ? -13.863 -4.143 13.760 1.00 97.69 81 VAL A O 1
ATOM 645 N N . ARG A 1 82 ? -15.134 -4.027 11.919 1.00 97.69 82 ARG A N 1
ATOM 646 C CA . ARG A 1 82 ? -14.086 -4.378 10.963 1.00 97.69 82 ARG A CA 1
ATOM 647 C C . ARG A 1 82 ? -13.620 -3.109 10.266 1.00 97.69 82 ARG A C 1
ATOM 649 O O . ARG A 1 82 ? -14.449 -2.339 9.795 1.00 97.69 82 ARG A O 1
ATOM 656 N N . VAL A 1 83 ? -12.310 -2.915 10.176 1.00 98.00 83 VAL A N 1
ATOM 657 C CA . VAL A 1 83 ? -11.681 -1.855 9.381 1.00 98.00 83 VAL A CA 1
ATOM 658 C C . VAL A 1 83 ? -10.846 -2.508 8.298 1.00 98.00 83 VAL A C 1
ATOM 660 O O . VAL A 1 83 ? -9.989 -3.337 8.595 1.00 98.00 83 VAL A O 1
ATOM 663 N N . GLU A 1 84 ? -11.093 -2.146 7.052 1.00 98.00 84 GLU A N 1
ATOM 664 C CA . GLU A 1 84 ? -10.346 -2.628 5.899 1.00 98.00 84 GLU A CA 1
ATOM 665 C C . GLU A 1 84 ? -9.545 -1.478 5.305 1.00 98.00 84 GLU A C 1
ATOM 667 O O . GLU A 1 84 ? -10.072 -0.381 5.142 1.00 98.00 84 GLU A O 1
ATOM 672 N N . ILE A 1 85 ? -8.266 -1.729 5.035 1.00 97.56 85 ILE A N 1
ATOM 673 C CA . ILE A 1 85 ? -7.302 -0.768 4.505 1.00 97.56 85 ILE A CA 1
ATOM 674 C C . ILE A 1 85 ? -6.735 -1.316 3.200 1.00 97.56 85 ILE A C 1
ATOM 676 O O . ILE A 1 85 ? -6.275 -2.463 3.139 1.00 97.56 85 ILE A O 1
ATOM 680 N N . GLU A 1 86 ? -6.760 -0.477 2.175 1.00 94.81 86 GLU A N 1
ATOM 681 C CA . GLU A 1 86 ? -6.327 -0.786 0.816 1.00 94.81 86 GLU A CA 1
ATOM 682 C C . GLU A 1 86 ? -5.042 -0.032 0.459 1.00 94.81 86 GLU A C 1
ATOM 684 O O . GLU A 1 86 ? -4.628 0.915 1.133 1.00 94.81 86 GLU A O 1
ATOM 689 N N . PHE A 1 87 ? -4.388 -0.473 -0.615 1.00 89.44 87 PHE A N 1
ATOM 690 C CA . PHE A 1 87 ? -3.224 0.216 -1.158 1.00 89.44 87 PHE A CA 1
ATOM 691 C C . PHE A 1 87 ? -3.647 1.506 -1.871 1.00 89.44 87 PHE A C 1
ATOM 693 O O . PHE A 1 87 ? -4.353 1.451 -2.873 1.00 89.44 87 PHE A O 1
ATOM 700 N N . SER A 1 88 ? -3.186 2.656 -1.373 1.00 86.44 88 SER A N 1
ATOM 701 C CA . SER A 1 88 ? -3.473 3.984 -1.942 1.00 86.44 88 SER A CA 1
ATOM 702 C C . SER A 1 88 ? -2.544 4.371 -3.098 1.00 86.44 88 SER A C 1
ATOM 704 O O . SER A 1 88 ? -2.920 5.161 -3.955 1.00 86.44 88 SER A O 1
ATOM 706 N N . GLY A 1 89 ? -1.312 3.851 -3.117 1.00 78.50 89 GLY A N 1
ATOM 707 C CA . GLY A 1 89 ? -0.250 4.342 -4.000 1.00 78.50 89 GLY A CA 1
ATOM 708 C C . GLY A 1 89 ? 0.402 5.657 -3.559 1.00 78.50 89 GLY A C 1
ATOM 709 O O . GLY A 1 89 ? 1.354 6.085 -4.206 1.00 78.50 89 GLY A O 1
ATOM 710 N N . ASP A 1 90 ? -0.051 6.256 -2.453 1.00 82.19 90 ASP A N 1
ATOM 711 C CA . ASP A 1 90 ? 0.444 7.537 -1.920 1.00 82.19 90 ASP A CA 1
ATOM 712 C C . ASP A 1 90 ? 1.406 7.365 -0.733 1.00 82.19 90 ASP A C 1
ATOM 714 O O . ASP A 1 90 ? 1.691 8.305 0.014 1.00 82.19 90 ASP A O 1
ATOM 718 N N . THR A 1 91 ? 1.940 6.155 -0.552 1.00 82.69 91 THR A N 1
ATOM 719 C CA . THR A 1 91 ? 2.970 5.869 0.452 1.00 82.69 91 THR A CA 1
ATOM 720 C C . THR A 1 91 ? 4.209 6.765 0.254 1.00 82.69 91 THR A C 1
ATOM 722 O O . THR A 1 91 ? 4.529 7.105 -0.885 1.00 82.69 91 THR A O 1
ATOM 725 N N . PRO A 1 92 ? 4.964 7.122 1.313 1.00 88.31 92 PRO A N 1
ATOM 726 C CA . PRO A 1 92 ? 4.731 6.784 2.714 1.00 88.31 92 PRO A CA 1
ATOM 727 C C . PRO A 1 92 ? 3.613 7.620 3.345 1.00 88.31 92 PRO A C 1
ATOM 729 O O . PRO A 1 92 ? 3.568 8.839 3.196 1.00 88.31 92 PRO A O 1
ATOM 732 N N . HIS A 1 93 ? 2.782 6.947 4.134 1.00 90.50 93 HIS A N 1
ATOM 733 C CA . HIS A 1 93 ? 1.849 7.538 5.083 1.00 90.50 93 HIS A CA 1
ATOM 734 C C . HIS A 1 93 ? 2.522 7.770 6.437 1.00 90.50 93 HIS A C 1
ATOM 736 O O . HIS A 1 93 ? 3.405 7.011 6.859 1.00 90.50 93 HIS A O 1
ATOM 742 N N . PHE A 1 94 ? 2.059 8.796 7.144 1.00 88.75 94 PHE A N 1
ATOM 743 C CA . PHE A 1 94 ? 2.620 9.273 8.400 1.00 88.75 94 PHE A CA 1
ATOM 744 C C . PHE A 1 94 ? 1.526 9.455 9.446 1.00 88.75 94 PHE A C 1
ATOM 746 O O . PHE A 1 94 ? 0.519 10.101 9.193 1.00 88.75 94 PHE A O 1
ATOM 753 N N . ALA A 1 95 ? 1.774 8.933 10.646 1.00 87.38 95 ALA A N 1
ATOM 754 C CA . ALA A 1 95 ? 1.018 9.225 11.868 1.00 87.38 95 ALA A CA 1
ATOM 755 C C . ALA A 1 95 ? 2.018 9.659 12.957 1.00 87.38 95 ALA A C 1
ATOM 757 O O . ALA A 1 95 ? 2.111 9.058 14.029 1.00 87.38 95 ALA A O 1
ATOM 758 N N . GLY A 1 96 ? 2.898 10.601 12.596 1.00 86.44 96 GLY A N 1
ATOM 759 C CA . GLY A 1 96 ? 4.201 10.807 13.232 1.00 86.44 96 GLY A CA 1
ATOM 760 C C . GLY A 1 96 ? 5.314 10.143 12.404 1.00 86.44 96 GLY A C 1
ATOM 761 O O . GLY A 1 96 ? 5.477 10.502 11.239 1.00 86.44 96 GLY A O 1
ATOM 762 N N . PRO A 1 97 ? 6.090 9.184 12.947 1.00 82.56 97 PRO A N 1
ATOM 763 C CA . PRO A 1 97 ? 7.041 8.406 12.151 1.00 82.56 97 PRO A CA 1
ATOM 764 C C . PRO A 1 97 ? 6.367 7.608 11.023 1.00 82.56 97 PRO A C 1
ATOM 766 O O . PRO A 1 97 ? 5.182 7.283 11.106 1.00 82.56 97 PRO A O 1
ATOM 769 N N . ALA A 1 98 ? 7.142 7.222 10.006 1.00 84.38 98 ALA A N 1
ATOM 770 C CA . ALA A 1 98 ? 6.714 6.191 9.065 1.00 84.38 98 ALA A CA 1
ATOM 771 C C . ALA A 1 98 ? 6.726 4.827 9.774 1.00 84.38 98 ALA A C 1
ATOM 773 O O . ALA A 1 98 ? 7.768 4.374 10.261 1.00 84.38 98 ALA A O 1
ATOM 774 N N . TRP A 1 99 ? 5.563 4.187 9.854 1.00 90.06 99 TRP A N 1
ATOM 775 C CA . TRP A 1 99 ? 5.388 2.867 10.461 1.00 90.06 99 TRP A CA 1
ATOM 776 C C . TRP A 1 99 ? 5.155 1.818 9.376 1.00 90.06 99 TRP A C 1
ATOM 778 O O . TRP A 1 99 ? 4.534 2.120 8.361 1.00 90.06 99 TRP A O 1
ATOM 788 N N . VAL A 1 100 ? 5.630 0.592 9.595 1.00 91.06 100 VAL A N 1
ATOM 789 C CA . VAL A 1 100 ? 5.433 -0.559 8.697 1.00 91.06 100 VAL A CA 1
ATOM 790 C C . VAL A 1 100 ? 5.157 -1.830 9.496 1.00 91.06 100 VAL A C 1
ATOM 792 O O . VAL A 1 100 ? 5.498 -1.926 10.679 1.00 91.06 100 VAL A O 1
ATOM 795 N N . ARG A 1 101 ? 4.548 -2.826 8.850 1.00 92.50 101 ARG A N 1
ATOM 796 C CA . ARG A 1 101 ? 4.348 -4.162 9.410 1.00 92.50 101 ARG A CA 1
ATOM 797 C C . ARG A 1 101 ? 5.515 -5.070 9.076 1.00 92.50 101 ARG A C 1
ATOM 799 O O . ARG A 1 101 ? 5.886 -5.232 7.915 1.00 92.50 101 ARG A O 1
ATOM 806 N N . ARG A 1 102 ? 6.033 -5.739 10.101 1.00 86.75 102 ARG A N 1
ATOM 807 C CA . ARG A 1 102 ? 6.954 -6.867 9.963 1.00 86.75 102 ARG A CA 1
ATOM 808 C C . ARG A 1 102 ? 6.323 -8.063 10.670 1.00 86.75 102 ARG A C 1
ATOM 810 O O . ARG A 1 102 ? 6.393 -8.185 11.886 1.00 86.75 102 ARG A O 1
ATOM 817 N N . GLY A 1 103 ? 5.648 -8.918 9.902 1.00 87.00 103 GLY A N 1
ATOM 818 C CA . GLY A 1 103 ? 4.836 -9.999 10.465 1.00 87.00 103 GLY A CA 1
ATOM 819 C C . GLY A 1 103 ? 3.652 -9.456 11.277 1.00 87.00 103 GLY A C 1
ATOM 820 O O . GLY A 1 103 ? 2.846 -8.674 10.761 1.00 87.00 103 GLY A O 1
ATOM 821 N N . SER A 1 104 ? 3.555 -9.871 12.541 1.00 83.38 104 SER A N 1
ATOM 822 C CA . SER A 1 104 ? 2.523 -9.438 13.493 1.00 83.38 104 SER A CA 1
ATOM 823 C C . SER A 1 104 ? 2.850 -8.127 14.215 1.00 83.38 104 SER A C 1
ATOM 825 O O . SER A 1 104 ? 2.041 -7.651 15.003 1.00 83.38 104 SER A O 1
ATOM 827 N N . GLU A 1 105 ? 4.013 -7.526 13.961 1.00 89.06 105 GLU A N 1
ATOM 828 C CA . GLU A 1 105 ? 4.463 -6.345 14.694 1.00 89.06 105 GLU A CA 1
ATOM 829 C C . GLU A 1 105 ? 4.430 -5.081 13.840 1.00 89.06 105 GLU A C 1
ATOM 831 O O . GLU A 1 105 ? 4.724 -5.090 12.640 1.00 89.06 105 GLU A O 1
ATOM 836 N N . THR A 1 106 ? 4.119 -3.964 14.495 1.00 91.25 106 THR A N 1
ATOM 837 C CA . THR A 1 106 ? 4.231 -2.627 13.914 1.00 91.25 106 THR A CA 1
ATOM 838 C C . THR A 1 106 ? 5.541 -1.986 14.354 1.00 91.25 106 THR A C 1
ATOM 840 O O . THR A 1 106 ? 5.716 -1.675 15.532 1.00 91.25 106 THR A O 1
ATOM 843 N N . VAL A 1 107 ? 6.449 -1.721 13.420 1.00 91.56 107 VAL A N 1
ATOM 844 C CA . VAL A 1 107 ? 7.786 -1.171 13.699 1.00 91.56 107 VAL A CA 1
ATOM 845 C C . VAL A 1 107 ? 8.009 0.132 12.943 1.00 91.56 107 VAL A C 1
ATOM 847 O O . VAL A 1 107 ? 7.360 0.395 11.929 1.00 91.56 107 VAL A O 1
ATOM 850 N N . LYS A 1 108 ? 8.902 0.985 13.453 1.00 91.81 108 LYS A N 1
ATOM 851 C CA . LYS A 1 108 ? 9.321 2.184 12.718 1.00 91.81 108 LYS A CA 1
ATOM 852 C C . LYS A 1 108 ? 10.054 1.723 11.458 1.00 91.81 108 LYS A C 1
ATOM 854 O O . LYS A 1 108 ? 10.861 0.796 11.534 1.00 91.81 108 LYS A O 1
ATOM 859 N N . ALA A 1 109 ? 9.766 2.342 10.318 1.00 87.12 109 ALA A N 1
ATOM 860 C CA . ALA A 1 109 ? 10.487 2.060 9.087 1.00 87.12 109 ALA A CA 1
ATOM 861 C C . ALA A 1 109 ? 11.986 2.335 9.294 1.00 87.12 109 ALA A C 1
ATOM 863 O O . ALA A 1 109 ? 12.356 3.367 9.862 1.00 87.12 109 ALA A O 1
ATOM 864 N N . SER A 1 110 ? 12.838 1.402 8.858 1.00 88.81 110 SER A N 1
ATOM 865 C CA . SER A 1 110 ? 14.266 1.694 8.704 1.00 88.81 110 SER A CA 1
ATOM 866 C C . SER A 1 110 ? 14.461 2.681 7.555 1.00 88.81 110 SER A C 1
ATOM 868 O O . SER A 1 110 ? 13.543 2.882 6.759 1.00 88.81 110 SER A O 1
ATOM 870 N N . GLU A 1 111 ? 15.647 3.274 7.444 1.00 84.88 111 GLU A N 1
ATOM 871 C CA . GLU A 1 111 ? 15.949 4.213 6.359 1.00 84.88 111 GLU A CA 1
ATOM 872 C C . GLU A 1 111 ? 15.738 3.564 4.984 1.00 84.88 111 GLU A C 1
ATOM 874 O O . GLU A 1 111 ? 15.095 4.137 4.113 1.00 84.88 111 GLU A O 1
ATOM 879 N N . GLU A 1 112 ? 16.175 2.317 4.809 1.00 82.00 112 GLU A N 1
ATOM 880 C CA . GLU A 1 112 ? 16.047 1.589 3.543 1.00 82.00 112 GLU A CA 1
ATOM 881 C C . GLU A 1 112 ? 14.578 1.337 3.177 1.00 82.00 112 GLU A C 1
ATOM 883 O O . GLU A 1 112 ? 14.176 1.495 2.024 1.00 82.00 112 GLU A O 1
ATOM 888 N N . VAL A 1 113 ? 13.756 0.962 4.163 1.00 85.06 113 VAL A N 1
ATOM 889 C CA . VAL A 1 113 ? 12.314 0.760 3.960 1.00 85.06 113 VAL A CA 1
ATOM 890 C C . VAL A 1 113 ? 11.624 2.088 3.676 1.00 85.06 113 VAL A C 1
ATOM 892 O O . VAL A 1 113 ? 10.770 2.162 2.796 1.00 85.06 113 VAL A O 1
ATOM 895 N N . PHE A 1 114 ? 12.000 3.136 4.403 1.00 85.00 114 PHE A N 1
ATOM 896 C CA . PHE A 1 114 ? 11.449 4.470 4.233 1.00 85.00 114 PHE A CA 1
ATOM 897 C C . PHE A 1 114 ? 11.722 5.019 2.832 1.00 85.00 114 PHE A C 1
ATOM 899 O O . PHE A 1 114 ? 10.789 5.478 2.173 1.00 85.00 114 PHE A O 1
ATOM 906 N N . GLN A 1 115 ? 12.962 4.891 2.348 1.00 78.75 115 GLN A N 1
ATOM 907 C CA . GLN A 1 115 ? 13.310 5.254 0.978 1.00 78.75 115 GLN A CA 1
ATOM 908 C C . GLN A 1 115 ? 12.435 4.494 -0.013 1.00 78.75 115 GLN A C 1
ATOM 910 O O . GLN A 1 115 ? 11.779 5.132 -0.825 1.00 78.75 115 GLN A O 1
ATOM 915 N N . ARG A 1 116 ? 12.294 3.169 0.119 1.00 76.94 116 ARG A N 1
ATOM 916 C CA . ARG A 1 116 ? 11.433 2.382 -0.781 1.00 76.94 116 ARG A CA 1
ATOM 917 C C . ARG A 1 116 ? 9.984 2.881 -0.825 1.00 76.94 116 ARG A C 1
ATOM 919 O O . ARG A 1 116 ? 9.388 2.905 -1.897 1.00 76.94 116 ARG A O 1
ATOM 926 N N . LEU A 1 117 ? 9.416 3.306 0.305 1.00 80.44 117 LEU A N 1
ATOM 927 C CA . LEU A 1 117 ? 8.071 3.893 0.322 1.00 80.44 117 LEU A CA 1
ATOM 928 C C . LEU A 1 117 ? 8.010 5.205 -0.470 1.00 80.44 117 LEU A C 1
ATOM 930 O O . LEU A 1 117 ? 7.038 5.427 -1.183 1.00 80.44 117 LEU A O 1
ATOM 934 N N . ILE A 1 118 ? 9.040 6.057 -0.376 1.00 80.38 118 ILE A N 1
ATOM 935 C CA . ILE A 1 118 ? 9.132 7.300 -1.165 1.00 80.38 118 ILE A CA 1
ATOM 936 C C . ILE A 1 118 ? 9.185 6.984 -2.657 1.00 80.38 118 ILE A C 1
ATOM 938 O O . ILE A 1 118 ? 8.568 7.678 -3.461 1.00 80.38 118 ILE A O 1
ATOM 942 N N . GLU A 1 119 ? 9.913 5.940 -3.038 1.00 70.12 119 GLU A N 1
ATOM 943 C CA . GLU A 1 119 ? 10.051 5.556 -4.440 1.00 70.12 119 GLU A CA 1
ATOM 944 C C . GLU A 1 119 ? 8.706 5.171 -5.050 1.00 70.12 119 GLU A C 1
ATOM 946 O O . GLU A 1 119 ? 8.435 5.572 -6.175 1.00 70.12 119 GLU A O 1
ATOM 951 N N . VAL A 1 120 ? 7.831 4.490 -4.299 1.00 65.69 120 VAL A N 1
ATOM 952 C CA . VAL A 1 120 ? 6.465 4.141 -4.740 1.00 65.69 120 VAL A CA 1
ATOM 953 C C . VAL A 1 120 ? 5.619 5.379 -5.055 1.00 65.69 120 VAL A C 1
ATOM 955 O O . VAL A 1 120 ? 4.683 5.283 -5.839 1.00 65.69 120 VAL A O 1
ATOM 958 N N . ARG A 1 121 ? 5.967 6.557 -4.530 1.00 68.50 121 ARG A N 1
ATOM 959 C CA . ARG A 1 121 ? 5.294 7.816 -4.872 1.00 68.50 121 ARG A CA 1
ATOM 960 C C . ARG A 1 121 ? 5.673 8.356 -6.254 1.00 68.50 121 ARG A C 1
ATOM 962 O O . ARG A 1 121 ? 4.988 9.228 -6.780 1.00 68.50 121 ARG A O 1
ATOM 969 N N . LEU A 1 122 ? 6.774 7.892 -6.843 1.00 73.38 122 LEU A N 1
ATOM 970 C CA . LEU A 1 122 ? 7.191 8.316 -8.177 1.00 73.38 122 LEU A CA 1
ATOM 971 C C . LEU A 1 122 ? 6.332 7.589 -9.213 1.00 73.38 122 LEU A C 1
ATOM 973 O O . LEU A 1 122 ? 6.397 6.367 -9.294 1.00 73.38 122 LEU A O 1
ATOM 977 N N . ASP A 1 123 ? 5.581 8.326 -10.039 1.00 75.00 123 ASP A N 1
ATOM 978 C CA . ASP A 1 123 ? 4.568 7.775 -10.962 1.00 75.00 123 ASP A CA 1
ATOM 979 C C . ASP A 1 123 ? 5.044 6.549 -11.753 1.00 75.00 123 ASP A C 1
ATOM 981 O O . ASP A 1 123 ? 4.343 5.543 -11.848 1.00 75.00 123 ASP A O 1
ATOM 985 N N . LYS A 1 124 ? 6.276 6.603 -12.274 1.00 84.38 124 LYS A N 1
ATOM 986 C CA . LYS A 1 124 ? 6.873 5.513 -13.053 1.00 84.38 124 LYS A CA 1
ATOM 987 C C . LYS A 1 124 ? 7.193 4.280 -12.196 1.00 84.38 124 LYS A C 1
ATOM 989 O O . LYS A 1 124 ? 6.949 3.161 -12.635 1.00 84.38 124 LYS A O 1
ATOM 994 N N . VAL A 1 125 ? 7.724 4.469 -10.986 1.00 83.62 125 VAL A N 1
ATOM 995 C CA . VAL A 1 125 ? 7.993 3.364 -10.047 1.00 83.62 125 VAL A CA 1
ATOM 996 C C . VAL A 1 125 ? 6.680 2.780 -9.544 1.00 83.62 125 VAL A C 1
ATOM 998 O O . VAL A 1 125 ? 6.568 1.562 -9.471 1.00 83.62 125 VAL A O 1
ATOM 1001 N N . ARG A 1 126 ? 5.689 3.627 -9.237 1.00 81.81 126 ARG A N 1
ATOM 1002 C CA . ARG A 1 126 ? 4.357 3.210 -8.792 1.00 81.81 126 ARG A CA 1
ATOM 1003 C C . ARG A 1 126 ? 3.718 2.267 -9.793 1.00 81.81 126 ARG A C 1
ATOM 1005 O O . ARG A 1 126 ? 3.309 1.173 -9.418 1.00 81.81 126 ARG A O 1
ATOM 1012 N N . GLU A 1 127 ? 3.679 2.685 -11.057 1.00 89.25 127 GLU A N 1
ATOM 1013 C CA . GLU A 1 127 ? 3.130 1.875 -12.139 1.00 89.25 127 GLU A CA 1
ATOM 1014 C C . GLU A 1 127 ? 3.877 0.545 -12.228 1.00 89.25 127 GLU A C 1
ATOM 1016 O O . GLU A 1 127 ? 3.273 -0.513 -12.097 1.00 89.25 127 GLU A O 1
ATOM 1021 N N . LEU A 1 128 ? 5.210 0.578 -12.310 1.00 91.31 128 LEU A N 1
ATOM 1022 C CA . LEU A 1 128 ? 6.036 -0.631 -12.382 1.00 91.31 128 LEU A CA 1
ATOM 1023 C C . LEU A 1 128 ? 5.852 -1.556 -11.165 1.00 91.31 128 LEU A C 1
ATOM 1025 O O . LEU A 1 128 ? 5.837 -2.776 -11.320 1.00 91.31 128 LEU A O 1
ATOM 1029 N N . ALA A 1 129 ? 5.642 -1.004 -9.969 1.00 86.88 129 ALA A N 1
ATOM 1030 C CA . ALA A 1 129 ? 5.400 -1.766 -8.749 1.00 86.88 129 ALA A CA 1
ATOM 1031 C C . ALA A 1 129 ? 4.066 -2.535 -8.780 1.00 86.88 129 ALA A C 1
ATOM 1033 O O . ALA A 1 129 ? 3.984 -3.636 -8.236 1.00 86.88 129 ALA A O 1
ATOM 1034 N N . MET A 1 130 ? 3.031 -2.021 -9.459 1.00 86.69 130 MET A N 1
ATOM 1035 C CA . MET A 1 130 ? 1.764 -2.750 -9.653 1.00 86.69 130 MET A CA 1
ATOM 1036 C C . MET A 1 130 ? 1.914 -3.995 -10.535 1.00 86.69 130 MET A C 1
ATOM 1038 O O . MET A 1 130 ? 1.050 -4.882 -10.511 1.00 86.69 130 MET A O 1
ATOM 1042 N N . TRP A 1 131 ? 3.005 -4.063 -11.298 1.00 93.94 131 TRP A N 1
ATOM 1043 C CA . TRP A 1 131 ? 3.363 -5.181 -12.161 1.00 93.94 131 TRP A CA 1
ATOM 1044 C C . TRP A 1 131 ? 4.401 -6.119 -11.530 1.00 93.94 131 TRP A C 1
ATOM 1046 O O . TRP A 1 131 ? 4.780 -7.101 -12.162 1.00 93.94 131 TRP A O 1
ATOM 1056 N N . GLU A 1 132 ? 4.822 -5.895 -10.275 1.00 92.81 132 GLU A N 1
ATOM 1057 C CA . GLU A 1 132 ? 5.708 -6.830 -9.567 1.00 92.81 132 GLU A CA 1
ATOM 1058 C C . GLU A 1 132 ? 5.086 -8.234 -9.483 1.00 92.81 132 GLU A C 1
ATOM 1060 O O . GLU A 1 132 ? 3.984 -8.437 -8.972 1.00 92.81 132 GLU A O 1
ATOM 1065 N N . GLY A 1 133 ? 5.824 -9.222 -9.986 1.00 92.75 133 GLY A N 1
ATOM 1066 C CA . GLY A 1 133 ? 5.407 -10.616 -10.091 1.00 92.75 133 GLY A CA 1
ATOM 1067 C C . GLY A 1 133 ? 4.493 -10.930 -11.279 1.00 92.75 133 GLY A C 1
ATOM 1068 O O . GLY A 1 133 ? 4.072 -12.080 -11.388 1.00 92.75 133 GLY A O 1
ATOM 1069 N N . LYS A 1 134 ? 4.191 -9.960 -12.153 1.00 95.56 134 LYS A N 1
ATOM 1070 C CA . LYS A 1 134 ? 3.324 -10.135 -13.330 1.00 95.56 134 LYS A CA 1
ATOM 1071 C C . LYS A 1 134 ? 4.123 -10.171 -14.632 1.00 95.56 134 LYS A C 1
ATOM 1073 O O . LYS A 1 134 ? 5.252 -9.676 -14.700 1.00 95.56 134 LYS A O 1
ATOM 1078 N N . ASP A 1 135 ? 3.498 -10.739 -15.661 1.00 95.94 135 ASP A N 1
ATOM 1079 C CA . ASP A 1 135 ? 4.025 -10.744 -17.022 1.00 95.94 135 ASP A CA 1
ATOM 1080 C C . ASP A 1 135 ? 3.987 -9.342 -17.638 1.00 95.94 135 ASP A C 1
ATOM 1082 O O . ASP A 1 135 ? 3.001 -8.613 -17.524 1.00 95.94 135 ASP A O 1
ATOM 1086 N N . VAL A 1 136 ? 5.073 -8.988 -18.318 1.00 96.94 136 VAL A N 1
ATOM 1087 C CA . VAL A 1 136 ? 5.253 -7.744 -19.070 1.00 96.94 136 VAL A CA 1
ATOM 1088 C C . VAL A 1 136 ? 5.907 -8.039 -20.425 1.00 96.94 136 VAL A C 1
ATOM 1090 O O . VAL A 1 136 ? 6.470 -9.120 -20.661 1.00 96.94 136 VAL A O 1
ATOM 1093 N N . THR A 1 137 ? 5.861 -7.065 -21.331 1.00 96.19 137 THR A N 1
ATOM 1094 C CA . THR A 1 137 ? 6.653 -7.063 -22.570 1.00 96.19 137 THR A CA 1
ATOM 1095 C C . THR A 1 137 ? 7.782 -6.052 -22.436 1.00 96.19 137 THR A C 1
ATOM 1097 O O . THR A 1 137 ? 7.530 -4.886 -22.154 1.00 96.19 137 THR A O 1
ATOM 1100 N N . VAL A 1 138 ? 9.028 -6.470 -22.666 1.00 94.38 138 VAL A N 1
ATOM 1101 C CA . VAL A 1 138 ? 10.193 -5.572 -22.689 1.00 94.38 138 VAL A CA 1
ATOM 1102 C C . VAL A 1 138 ? 10.727 -5.476 -24.113 1.00 94.38 138 VAL A C 1
ATOM 1104 O O . VAL A 1 138 ? 10.954 -6.498 -24.756 1.00 94.38 138 VAL A O 1
ATOM 1107 N N . GLU A 1 139 ? 10.940 -4.264 -24.614 1.00 91.56 139 GLU A N 1
ATOM 1108 C CA . GLU A 1 139 ? 11.439 -4.012 -25.968 1.00 91.56 139 GLU A CA 1
ATOM 1109 C C . GLU A 1 139 ? 12.583 -3.000 -25.942 1.00 91.56 139 GLU A C 1
ATOM 1111 O O . GLU A 1 139 ? 12.498 -1.977 -25.272 1.00 91.56 139 GLU A O 1
ATOM 1116 N N . GLY A 1 140 ? 13.658 -3.271 -26.681 1.00 87.81 140 GLY A N 1
ATOM 1117 C CA . GLY A 1 140 ? 14.719 -2.288 -26.894 1.00 87.81 140 GLY A CA 1
ATOM 1118 C C . GLY A 1 140 ? 14.307 -1.242 -27.928 1.00 87.81 140 GLY A C 1
ATOM 1119 O O . GLY A 1 140 ? 14.015 -1.600 -29.069 1.00 87.81 140 GLY A O 1
ATOM 1120 N N . ASP A 1 141 ? 14.331 0.040 -27.565 1.00 79.00 141 ASP A N 1
ATOM 1121 C CA . ASP A 1 141 ? 14.004 1.134 -28.480 1.00 79.00 141 ASP A CA 1
ATOM 1122 C C . ASP A 1 141 ? 15.202 1.481 -29.375 1.00 79.00 141 ASP A C 1
ATOM 1124 O O . ASP A 1 141 ? 16.026 2.340 -29.069 1.00 79.00 141 ASP A O 1
ATOM 1128 N N . VAL A 1 142 ? 15.295 0.815 -30.524 1.00 68.44 142 VAL A N 1
ATOM 1129 C CA . VAL A 1 142 ? 16.354 1.063 -31.518 1.00 68.44 142 VAL A CA 1
ATOM 1130 C C . VAL A 1 142 ? 16.285 2.454 -32.158 1.00 68.44 142 VAL A C 1
ATOM 1132 O O . VAL A 1 142 ? 17.258 2.873 -32.790 1.00 68.44 142 VAL A O 1
ATOM 1135 N N . SER A 1 143 ? 15.168 3.181 -32.013 1.00 64.94 143 SER A N 1
ATOM 1136 C CA . SER A 1 143 ? 15.043 4.550 -32.530 1.00 64.94 143 SER A CA 1
ATOM 1137 C C . SER A 1 143 ? 15.868 5.555 -31.724 1.00 64.94 143 SER A C 1
ATOM 1139 O O . SER A 1 143 ? 16.203 6.621 -32.240 1.00 64.94 143 SER A O 1
ATOM 1141 N N . SER A 1 144 ? 16.273 5.190 -30.501 1.00 58.47 144 SER A N 1
ATOM 1142 C CA . SER A 1 144 ? 17.093 6.035 -29.636 1.00 58.47 144 SER A CA 1
ATOM 1143 C C . SER A 1 144 ? 18.591 6.006 -29.944 1.00 58.47 144 SER A C 1
ATOM 1145 O O . SER A 1 144 ? 19.336 6.783 -29.351 1.00 58.47 144 SER A O 1
ATOM 1147 N N . VAL A 1 145 ? 19.044 5.126 -30.843 1.00 61.25 145 VAL A N 1
ATOM 1148 C CA . VAL A 1 145 ? 20.454 5.026 -31.242 1.00 61.25 145 VAL A CA 1
ATOM 1149 C C . VAL A 1 145 ? 20.725 6.030 -32.362 1.00 61.25 145 VAL A C 1
ATOM 1151 O O . VAL A 1 145 ? 20.218 5.877 -33.479 1.00 61.25 145 VAL A O 1
ATOM 1154 N N . GLU A 1 146 ? 21.542 7.052 -32.088 1.00 57.47 146 GLU A N 1
ATOM 1155 C CA . GLU A 1 146 ? 21.954 8.016 -33.110 1.00 57.47 146 GLU A CA 1
ATOM 1156 C C . GLU A 1 146 ? 22.610 7.296 -34.300 1.00 57.47 146 GLU A C 1
ATOM 1158 O O . GLU A 1 146 ? 23.439 6.396 -34.156 1.00 57.47 146 GLU A O 1
ATOM 1163 N N . PHE A 1 147 ? 22.244 7.709 -35.516 1.00 54.28 147 PHE A N 1
ATOM 1164 C CA . PHE A 1 147 ? 22.604 7.039 -36.774 1.00 54.28 147 PHE A CA 1
ATOM 1165 C C . PHE A 1 147 ? 24.123 6.860 -36.982 1.00 54.28 147 PHE A C 1
ATOM 1167 O O . PHE A 1 147 ? 24.538 6.022 -37.783 1.00 54.28 147 PHE A O 1
ATOM 1174 N N . ARG A 1 148 ? 24.956 7.626 -36.262 1.00 50.22 148 ARG A N 1
ATOM 1175 C CA . ARG A 1 148 ? 26.425 7.559 -36.317 1.00 50.22 148 ARG A CA 1
ATOM 1176 C C . ARG A 1 148 ? 27.041 6.446 -35.459 1.00 50.22 148 ARG A C 1
ATOM 1178 O O . ARG A 1 148 ? 28.173 6.063 -35.737 1.00 50.22 148 ARG A O 1
ATOM 1185 N N . GLU A 1 149 ? 26.317 5.884 -34.489 1.00 51.06 149 GLU A N 1
ATOM 1186 C CA . GLU A 1 149 ? 26.854 4.896 -33.534 1.00 51.06 149 GLU A CA 1
ATOM 1187 C C . GLU A 1 149 ? 26.454 3.442 -33.827 1.00 51.06 149 GLU A C 1
ATOM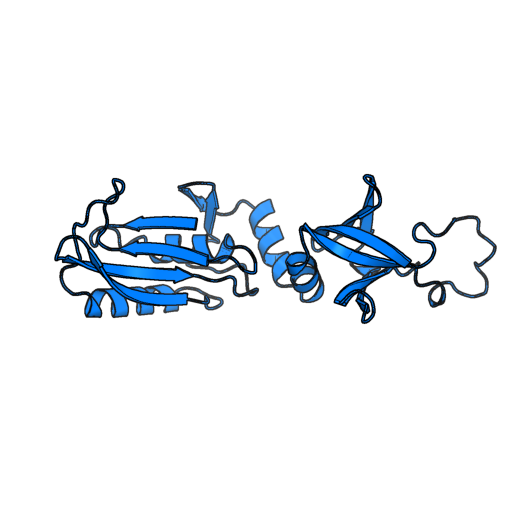 1189 O O . GLU A 1 149 ? 26.894 2.527 -33.132 1.00 51.06 149 GLU A O 1
ATOM 1194 N N . ARG A 1 150 ? 25.710 3.181 -34.914 1.00 50.88 150 ARG A N 1
ATOM 1195 C CA . ARG A 1 150 ? 25.270 1.822 -35.312 1.00 50.88 150 ARG A CA 1
ATOM 1196 C C . ARG A 1 150 ? 26.407 0.808 -35.545 1.00 50.88 150 ARG A C 1
ATOM 1198 O O . ARG A 1 150 ? 26.125 -0.373 -35.708 1.00 50.88 150 ARG A O 1
ATOM 1205 N N . ASN A 1 151 ? 27.668 1.251 -35.543 1.00 46.25 151 ASN A N 1
ATOM 1206 C CA . ASN A 1 151 ? 28.859 0.419 -35.744 1.00 46.25 151 ASN A CA 1
ATOM 1207 C C . ASN A 1 151 ? 29.692 0.162 -34.468 1.00 46.25 151 ASN A C 1
ATOM 1209 O O . ASN A 1 151 ? 30.702 -0.546 -34.531 1.00 46.25 151 ASN A O 1
ATOM 1213 N N . ILE A 1 152 ? 29.300 0.682 -33.298 1.00 46.34 152 ILE A N 1
ATOM 1214 C CA . ILE A 1 152 ? 30.046 0.464 -32.047 1.00 46.34 152 ILE A CA 1
ATOM 1215 C C . ILE A 1 152 ? 29.430 -0.710 -31.271 1.00 46.34 152 ILE A C 1
ATOM 1217 O O . ILE A 1 152 ? 28.671 -0.506 -30.339 1.00 46.34 152 ILE A O 1
ATOM 1221 N N . HIS A 1 153 ? 29.726 -1.940 -31.706 1.00 42.06 153 HIS A N 1
ATOM 1222 C CA . HIS A 1 153 ? 30.046 -3.161 -30.927 1.00 42.06 153 HIS A CA 1
ATOM 1223 C C . HIS A 1 153 ? 29.325 -3.507 -29.594 1.00 42.06 153 HIS A C 1
ATOM 1225 O O . HIS A 1 153 ? 29.754 -4.421 -28.892 1.00 42.06 153 HIS A O 1
ATOM 1231 N N . GLY A 1 154 ? 28.213 -2.875 -29.239 1.00 45.25 154 GLY A N 1
ATOM 1232 C CA . GLY A 1 154 ? 27.335 -3.301 -28.158 1.00 45.25 154 GLY A CA 1
ATOM 1233 C C . GLY A 1 154 ? 26.130 -3.996 -28.761 1.00 45.25 154 GLY A C 1
ATOM 1234 O O . GLY A 1 154 ? 25.261 -3.330 -29.314 1.00 45.25 154 GLY A O 1
ATOM 1235 N N . HIS A 1 155 ? 26.045 -5.326 -28.671 1.00 52.44 155 HIS A N 1
ATOM 1236 C CA . HIS A 1 155 ? 24.769 -5.982 -28.943 1.00 52.44 155 HIS A CA 1
ATOM 1237 C C . HIS A 1 155 ? 23.726 -5.372 -27.999 1.00 52.44 155 HIS A C 1
ATOM 1239 O O . HIS A 1 155 ? 23.929 -5.439 -26.780 1.00 52.44 155 HIS A O 1
ATOM 1245 N N . PRO A 1 156 ? 22.641 -4.767 -28.521 1.00 62.31 156 PRO A N 1
ATOM 1246 C CA . PRO A 1 156 ? 21.622 -4.190 -27.669 1.00 62.31 156 PRO A CA 1
ATOM 1247 C C . PRO A 1 156 ? 21.134 -5.281 -26.720 1.00 62.31 156 PRO A C 1
ATOM 1249 O O . PRO A 1 156 ? 20.788 -6.383 -27.150 1.00 62.31 156 PRO A O 1
ATOM 1252 N N . ARG A 1 157 ? 21.196 -5.007 -25.410 1.00 72.56 157 ARG A N 1
ATOM 1253 C CA . ARG A 1 157 ? 20.877 -6.003 -24.375 1.00 72.56 157 ARG A CA 1
ATOM 1254 C C . ARG A 1 157 ? 19.455 -6.548 -24.557 1.00 72.56 157 ARG A C 1
ATOM 1256 O O . ARG A 1 157 ? 19.200 -7.711 -24.251 1.00 72.56 157 ARG A O 1
ATOM 1263 N N . TRP A 1 158 ? 18.568 -5.725 -25.107 1.00 79.31 158 TRP A N 1
ATOM 1264 C CA . TRP A 1 158 ? 17.208 -6.060 -25.506 1.00 79.31 158 TRP A CA 1
ATOM 1265 C C . TRP A 1 158 ? 17.125 -6.079 -27.031 1.00 79.31 158 TRP A C 1
ATOM 1267 O O . TRP A 1 158 ? 17.309 -5.051 -27.670 1.00 79.31 158 TRP A O 1
ATOM 1277 N N . GLN A 1 159 ? 16.884 -7.247 -27.622 1.00 73.12 159 GLN A N 1
ATOM 1278 C CA . GLN A 1 159 ? 16.682 -7.379 -29.066 1.00 73.12 159 GLN A CA 1
ATOM 1279 C C . GLN A 1 159 ? 15.220 -7.717 -29.321 1.00 73.12 159 GLN A C 1
ATOM 1281 O O . GLN A 1 159 ? 14.755 -8.777 -28.907 1.00 73.12 159 GLN A O 1
ATOM 1286 N N . GLY A 1 160 ? 14.510 -6.807 -29.989 1.00 77.81 160 GLY A N 1
ATOM 1287 C CA . GLY A 1 160 ? 13.078 -6.948 -30.237 1.00 77.81 160 GLY A CA 1
ATOM 1288 C C . GLY A 1 160 ? 12.251 -7.014 -28.952 1.00 77.81 160 GLY A C 1
ATOM 1289 O O . GLY A 1 160 ? 12.694 -6.590 -27.882 1.00 77.81 160 GLY A O 1
ATOM 1290 N N . GLN A 1 161 ? 11.038 -7.546 -29.079 1.00 86.38 161 GLN A N 1
ATOM 1291 C CA . GLN A 1 161 ? 10.115 -7.755 -27.966 1.00 86.38 161 GLN A CA 1
ATOM 1292 C C . GLN A 1 161 ? 10.430 -9.066 -27.251 1.00 86.38 161 GLN A C 1
ATOM 1294 O O . GLN A 1 161 ? 10.532 -10.122 -27.872 1.00 86.38 161 GLN A O 1
ATOM 1299 N N . SER A 1 162 ? 10.577 -8.997 -25.933 1.00 90.25 162 SER A N 1
ATOM 1300 C CA . SER A 1 162 ? 10.840 -10.141 -25.066 1.00 90.25 162 SER A CA 1
ATOM 1301 C C . SER A 1 162 ? 9.779 -10.217 -23.965 1.00 90.25 162 SER A C 1
ATOM 1303 O O . SER A 1 162 ? 9.610 -9.241 -23.228 1.00 90.25 162 SER A O 1
ATOM 1305 N N . PRO A 1 163 ? 9.077 -11.352 -23.801 1.00 93.06 163 PRO A N 1
ATOM 1306 C CA . PRO A 1 163 ? 8.258 -11.577 -22.618 1.00 93.06 163 PRO A CA 1
ATOM 1307 C C . PRO A 1 163 ? 9.149 -11.665 -21.373 1.00 93.06 163 PRO A C 1
ATOM 1309 O O . PRO A 1 163 ? 10.221 -12.277 -21.410 1.00 93.06 163 PRO A O 1
ATOM 1312 N N . ALA A 1 164 ? 8.712 -11.058 -20.272 1.00 95.69 164 ALA A N 1
ATOM 1313 C CA . ALA A 1 164 ? 9.437 -11.070 -19.007 1.00 95.69 164 ALA A CA 1
ATOM 1314 C C . ALA A 1 164 ? 8.482 -11.011 -17.810 1.00 95.69 164 ALA A C 1
ATOM 1316 O O . ALA A 1 164 ? 7.334 -10.605 -17.961 1.00 95.69 164 ALA A O 1
ATOM 1317 N N . ILE A 1 165 ? 8.980 -11.342 -16.619 1.00 96.31 165 ILE A N 1
ATOM 1318 C CA . ILE A 1 165 ? 8.290 -11.070 -15.349 1.00 96.31 165 ILE A CA 1
ATOM 1319 C C . ILE A 1 165 ? 8.984 -9.893 -14.670 1.00 96.31 165 ILE A C 1
ATOM 1321 O O . ILE A 1 165 ? 10.201 -9.927 -14.462 1.00 96.31 165 ILE A O 1
ATOM 1325 N N . LEU A 1 166 ? 8.241 -8.857 -14.282 1.00 96.50 166 LEU A N 1
ATOM 1326 C CA . LEU A 1 166 ? 8.816 -7.755 -13.509 1.00 96.50 166 LEU A CA 1
ATOM 1327 C C . LEU A 1 166 ? 9.060 -8.231 -12.072 1.00 96.50 166 LEU A C 1
ATOM 1329 O O . LEU A 1 166 ? 8.130 -8.581 -11.353 1.00 96.50 166 LEU A O 1
ATOM 1333 N N . LYS A 1 167 ? 10.320 -8.286 -11.635 1.00 95.62 167 LYS A N 1
ATOM 1334 C CA . LYS A 1 167 ? 10.695 -8.826 -10.316 1.00 95.62 167 LYS A CA 1
ATOM 1335 C C . LYS A 1 167 ? 10.688 -7.770 -9.225 1.00 95.62 167 LYS A C 1
ATOM 1337 O O . LYS A 1 167 ? 10.264 -8.060 -8.110 1.00 95.62 167 LYS A O 1
ATOM 1342 N N . SER A 1 168 ? 11.210 -6.588 -9.531 1.00 92.31 168 SER A N 1
ATOM 1343 C CA . SER A 1 168 ? 11.278 -5.473 -8.589 1.00 92.31 168 SER A CA 1
ATOM 1344 C C . SER A 1 168 ? 11.479 -4.154 -9.316 1.00 92.31 168 SER A C 1
ATOM 1346 O O . SER A 1 168 ? 12.252 -4.108 -10.277 1.00 92.31 168 SER A O 1
ATOM 1348 N N . ALA A 1 169 ? 10.882 -3.086 -8.797 1.00 89.94 169 ALA A N 1
ATOM 1349 C CA . ALA A 1 169 ? 11.142 -1.718 -9.233 1.00 89.94 169 ALA A CA 1
ATOM 1350 C C . ALA A 1 169 ? 11.534 -0.827 -8.045 1.00 89.94 169 ALA A C 1
ATOM 1352 O O . ALA A 1 169 ? 10.979 -0.945 -6.953 1.00 89.94 169 ALA A O 1
ATOM 1353 N N . ASN A 1 170 ? 12.504 0.060 -8.261 1.00 84.00 170 ASN A N 1
ATOM 1354 C CA . ASN A 1 170 ? 12.889 1.123 -7.332 1.00 84.00 170 ASN A CA 1
ATOM 1355 C C . ASN A 1 170 ? 13.226 2.402 -8.120 1.00 84.00 170 ASN A C 1
ATOM 1357 O O . ASN A 1 170 ? 13.172 2.403 -9.351 1.00 84.00 170 ASN A O 1
ATOM 1361 N N . ARG A 1 171 ? 13.586 3.500 -7.444 1.00 80.94 171 ARG A N 1
ATOM 1362 C CA . ARG A 1 171 ? 13.880 4.789 -8.120 1.00 80.94 171 ARG A CA 1
ATOM 1363 C C . ARG A 1 171 ? 15.114 4.798 -9.016 1.00 80.94 171 ARG A C 1
ATOM 1365 O O . ARG A 1 171 ? 15.355 5.812 -9.658 1.00 80.94 171 ARG A O 1
ATOM 1372 N N . TYR A 1 172 ? 15.935 3.759 -8.975 1.00 85.56 172 TYR A N 1
ATOM 1373 C CA . TYR A 1 172 ? 17.205 3.712 -9.687 1.00 85.56 172 TYR A CA 1
ATOM 1374 C C . TYR A 1 172 ? 17.156 2.701 -10.830 1.00 85.56 172 TYR A C 1
ATOM 1376 O O . TYR A 1 172 ? 17.670 2.976 -11.907 1.00 85.56 172 TYR A O 1
ATOM 1384 N N . TRP A 1 173 ? 16.534 1.536 -10.632 1.00 91.69 173 TRP A N 1
ATOM 1385 C CA . TRP A 1 173 ? 16.447 0.485 -11.640 1.00 91.69 173 TRP A CA 1
ATOM 1386 C C . TRP A 1 173 ? 15.196 -0.384 -11.497 1.00 91.69 173 TRP A C 1
ATOM 1388 O O . TRP A 1 173 ? 14.553 -0.456 -10.447 1.00 91.69 173 TRP A O 1
ATOM 1398 N N . VAL A 1 174 ? 14.900 -1.117 -12.569 1.00 94.56 174 VAL A N 1
ATOM 1399 C CA . VAL A 1 174 ? 13.895 -2.183 -12.597 1.00 94.56 174 VAL A CA 1
ATOM 1400 C C . VAL A 1 174 ? 14.545 -3.480 -13.029 1.00 94.56 174 VAL A C 1
ATOM 1402 O O . VAL A 1 174 ? 15.365 -3.494 -13.945 1.00 94.56 174 VAL A O 1
ATOM 1405 N N . THR A 1 175 ? 14.191 -4.565 -12.348 1.00 96.38 175 THR A N 1
ATOM 1406 C CA . THR A 1 175 ? 14.694 -5.909 -12.622 1.00 96.38 175 THR A CA 1
ATOM 1407 C C . THR A 1 175 ? 13.604 -6.761 -13.249 1.00 96.38 175 THR A C 1
ATOM 1409 O O . THR A 1 175 ? 12.507 -6.889 -12.707 1.00 96.38 175 THR A O 1
ATOM 1412 N N . PHE A 1 176 ? 13.951 -7.398 -14.358 1.00 96.12 176 PHE A N 1
ATOM 1413 C CA . PHE A 1 176 ? 13.118 -8.310 -15.126 1.00 96.12 176 PHE A CA 1
ATOM 1414 C C . PHE A 1 176 ? 13.702 -9.714 -15.062 1.00 96.12 176 PHE A C 1
ATOM 1416 O O . PHE A 1 176 ? 14.915 -9.878 -15.186 1.00 96.12 176 PHE A O 1
ATOM 1423 N N . ASP A 1 177 ? 12.855 -10.721 -14.923 1.00 95.56 177 ASP A N 1
ATOM 1424 C CA . ASP A 1 177 ? 13.213 -12.110 -15.180 1.00 95.56 177 ASP A CA 1
ATOM 1425 C C . ASP A 1 177 ? 12.853 -12.443 -16.628 1.00 95.56 177 ASP A C 1
ATOM 1427 O O . ASP A 1 177 ? 11.681 -12.468 -17.009 1.00 95.56 177 ASP A O 1
ATOM 1431 N N . VAL A 1 178 ? 13.884 -12.652 -17.444 1.00 92.69 178 VAL A N 1
ATOM 1432 C CA . VAL A 1 178 ? 13.760 -13.031 -18.850 1.00 92.69 178 VAL A CA 1
ATOM 1433 C C . VAL A 1 178 ? 14.296 -14.440 -18.982 1.00 92.69 178 VAL A C 1
ATOM 1435 O O . VAL A 1 178 ? 15.507 -14.662 -18.887 1.00 92.69 178 VAL A O 1
ATOM 1438 N N . THR A 1 179 ? 13.418 -15.409 -19.233 1.00 87.94 179 THR A N 1
ATOM 1439 C CA . THR A 1 179 ? 13.803 -16.822 -19.422 1.00 87.94 179 THR A CA 1
ATOM 1440 C C . THR A 1 179 ? 14.642 -17.393 -18.261 1.00 87.94 179 THR A C 1
ATOM 1442 O O . THR A 1 179 ? 15.588 -18.148 -18.484 1.00 87.94 179 THR A O 1
ATOM 1445 N N . GLY A 1 180 ? 14.346 -17.001 -17.016 1.00 87.31 180 GLY A N 1
ATOM 1446 C CA . GLY A 1 180 ? 15.064 -17.443 -15.813 1.00 87.31 180 GLY A CA 1
ATOM 1447 C C . GLY A 1 180 ? 16.335 -16.645 -15.500 1.00 87.31 180 GLY A C 1
ATOM 1448 O O . GLY A 1 180 ? 17.101 -17.032 -14.614 1.00 87.31 180 GLY A O 1
ATOM 1449 N N . LYS A 1 181 ? 16.610 -15.558 -16.232 1.00 90.62 181 LYS A N 1
ATOM 1450 C CA . LYS A 1 181 ? 17.770 -14.684 -16.010 1.00 90.62 181 LYS A CA 1
ATOM 1451 C C . LYS A 1 181 ? 17.319 -13.282 -15.634 1.00 90.62 181 LYS A C 1
ATOM 1453 O O . LYS A 1 181 ? 16.628 -12.618 -16.404 1.00 90.62 181 LYS A O 1
ATOM 1458 N N . ASN A 1 182 ? 17.814 -12.801 -14.497 1.00 93.81 182 ASN A N 1
ATOM 1459 C CA . ASN A 1 182 ? 17.575 -11.434 -14.059 1.00 93.81 182 ASN A CA 1
ATOM 1460 C C . ASN A 1 182 ? 18.359 -10.438 -14.921 1.00 93.81 182 ASN A C 1
ATOM 1462 O O . ASN A 1 182 ? 19.575 -10.564 -15.094 1.00 93.81 182 ASN A O 1
ATOM 1466 N N . ARG A 1 183 ? 17.664 -9.422 -15.425 1.00 93.38 183 ARG A N 1
ATOM 1467 C CA . ARG A 1 183 ? 18.231 -8.281 -16.146 1.00 93.38 183 ARG A CA 1
ATOM 1468 C C . ARG A 1 183 ? 17.713 -7.000 -15.516 1.00 93.38 183 ARG A C 1
ATOM 1470 O O . ARG A 1 183 ? 16.507 -6.849 -15.372 1.00 93.38 183 ARG A O 1
ATOM 1477 N N . SER A 1 184 ? 18.614 -6.092 -15.161 1.00 94.94 184 SER A N 1
ATOM 1478 C CA . SER A 1 184 ? 18.248 -4.807 -14.563 1.00 94.94 184 SER A CA 1
ATOM 1479 C C . SER A 1 184 ? 18.556 -3.655 -15.505 1.00 94.94 184 SER A C 1
ATOM 1481 O O . SER A 1 184 ? 19.643 -3.612 -16.085 1.00 94.94 184 SER A O 1
ATOM 1483 N N . GLU A 1 185 ? 17.624 -2.714 -15.607 1.00 93.94 185 GLU A N 1
ATOM 1484 C CA . GLU A 1 185 ? 17.784 -1.478 -16.372 1.00 93.94 185 GLU A CA 1
ATOM 1485 C C . GLU A 1 185 ? 17.572 -0.249 -15.490 1.00 93.94 185 GLU A C 1
ATOM 1487 O O . GLU A 1 185 ? 16.647 -0.261 -14.673 1.00 93.94 185 GLU A O 1
ATOM 1492 N N . PRO A 1 186 ? 18.385 0.813 -15.656 1.00 91.75 186 PRO A N 1
ATOM 1493 C CA . PRO A 1 186 ? 18.148 2.093 -15.006 1.00 91.75 186 PRO A CA 1
ATOM 1494 C C . PRO A 1 186 ? 16.760 2.633 -15.342 1.00 91.75 186 PRO A C 1
ATOM 1496 O O . PRO A 1 186 ? 16.340 2.587 -16.502 1.00 91.75 186 PRO A O 1
ATOM 1499 N N . ILE A 1 187 ? 16.048 3.166 -14.352 1.00 90.31 187 ILE A N 1
ATOM 1500 C CA . ILE A 1 187 ? 14.662 3.608 -14.551 1.00 90.31 187 ILE A CA 1
ATOM 1501 C C . ILE A 1 187 ? 14.559 4.778 -15.543 1.00 90.31 187 ILE A C 1
ATOM 1503 O O . ILE A 1 187 ? 13.538 4.955 -16.216 1.00 90.31 187 ILE A O 1
ATOM 1507 N N . GLU A 1 188 ? 15.625 5.570 -15.674 1.00 86.38 188 GLU A N 1
ATOM 1508 C CA . GLU A 1 188 ? 15.694 6.704 -16.594 1.00 86.38 188 GLU A CA 1
ATOM 1509 C C . GLU A 1 188 ? 15.682 6.251 -18.059 1.00 86.38 188 GLU A C 1
ATOM 1511 O O . GLU A 1 188 ? 15.263 7.013 -18.931 1.00 86.38 188 GLU A O 1
ATOM 1516 N N . LYS A 1 189 ? 16.086 5.002 -18.331 1.00 89.81 189 LYS A N 1
ATOM 1517 C CA . LYS A 1 189 ? 16.033 4.399 -19.669 1.00 89.81 189 LYS A CA 1
ATOM 1518 C C . LYS A 1 189 ? 14.653 3.861 -20.034 1.00 89.81 189 LYS A C 1
ATOM 1520 O O . LYS A 1 189 ? 14.440 3.509 -21.189 1.00 89.81 189 LYS A O 1
ATOM 1525 N N . LEU A 1 190 ? 13.733 3.760 -19.076 1.00 92.19 190 LEU A N 1
ATOM 1526 C CA . LEU A 1 190 ? 12.465 3.067 -19.275 1.00 92.19 190 LEU A CA 1
ATOM 1527 C C . LEU A 1 190 ? 11.352 4.030 -19.671 1.00 92.19 190 LEU A C 1
ATOM 1529 O O . LEU A 1 190 ? 11.109 5.028 -18.988 1.00 92.19 190 LEU A O 1
ATOM 1533 N N . PHE A 1 191 ? 10.613 3.679 -20.714 1.00 91.69 191 PHE A N 1
ATOM 1534 C CA . PHE A 1 191 ? 9.336 4.295 -21.055 1.00 91.69 191 PHE A CA 1
ATOM 1535 C C . PHE A 1 191 ? 8.231 3.257 -20.934 1.00 91.69 191 PHE A C 1
ATOM 1537 O O . PHE A 1 191 ? 8.409 2.097 -21.304 1.00 91.69 191 PHE A O 1
ATOM 1544 N N . LEU A 1 192 ? 7.098 3.682 -20.384 1.00 93.12 192 LEU A N 1
ATOM 1545 C CA . LEU A 1 192 ? 5.937 2.826 -20.195 1.00 93.12 192 LEU A CA 1
ATOM 1546 C C . LEU A 1 192 ? 4.985 3.015 -21.373 1.00 93.12 192 LEU A C 1
ATOM 1548 O O . LEU A 1 192 ? 4.743 4.136 -21.819 1.00 93.12 192 LEU A O 1
ATOM 1552 N N . SER A 1 193 ? 4.481 1.904 -21.880 1.00 93.69 193 SER A N 1
ATOM 1553 C CA . SER A 1 193 ? 3.512 1.809 -22.963 1.00 93.69 193 SER A CA 1
ATOM 1554 C C . SER A 1 193 ? 2.611 0.596 -22.692 1.00 93.69 193 SER A C 1
ATOM 1556 O O . SER A 1 193 ? 2.698 -0.027 -21.631 1.00 93.69 193 SER A O 1
ATOM 1558 N N . TRP A 1 194 ? 1.757 0.238 -23.641 1.00 95.12 194 TRP A N 1
ATOM 1559 C CA . TRP A 1 194 ? 0.872 -0.917 -23.541 1.00 95.12 194 TRP A CA 1
ATOM 1560 C C . TRP A 1 194 ? 1.138 -1.900 -24.682 1.00 95.12 194 TRP A C 1
ATOM 1562 O O . TRP A 1 194 ? 1.483 -1.488 -25.791 1.00 95.12 194 TRP A O 1
ATOM 1572 N N . ASP A 1 195 ? 1.043 -3.197 -24.398 1.00 94.88 195 ASP A N 1
ATOM 1573 C CA . ASP A 1 195 ? 1.075 -4.253 -25.409 1.00 94.88 195 ASP A CA 1
ATOM 1574 C C . ASP A 1 195 ? -0.348 -4.771 -25.622 1.00 94.88 195 ASP A C 1
ATOM 1576 O O . AS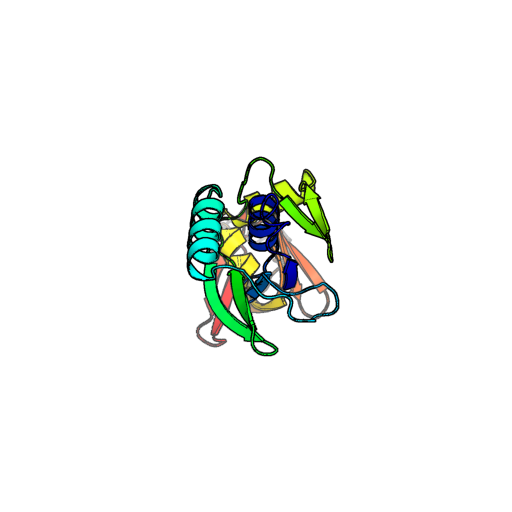P A 1 195 ? -0.788 -5.697 -24.939 1.00 94.88 195 ASP A O 1
ATOM 1580 N N . ASP A 1 196 ? -1.067 -4.173 -26.575 1.00 94.12 196 ASP A N 1
ATOM 1581 C CA . ASP A 1 196 ? -2.463 -4.517 -26.877 1.00 94.12 196 ASP A CA 1
ATOM 1582 C C . ASP A 1 196 ? -2.654 -5.995 -27.258 1.00 94.12 196 ASP A C 1
ATOM 1584 O O . ASP A 1 196 ? -3.723 -6.559 -27.041 1.00 94.12 196 ASP A O 1
ATOM 1588 N N . ASN A 1 197 ? -1.625 -6.652 -27.806 1.00 92.94 197 ASN A N 1
ATOM 1589 C CA . ASN A 1 197 ? -1.728 -8.055 -28.217 1.00 92.94 197 ASN A CA 1
ATOM 1590 C C . ASN A 1 197 ? -1.677 -9.017 -27.026 1.00 92.94 197 ASN A C 1
ATOM 1592 O O . ASN A 1 197 ? -2.190 -10.134 -27.113 1.00 92.94 197 ASN A O 1
ATOM 1596 N N . ARG A 1 198 ? -1.006 -8.615 -25.941 1.00 91.31 198 ARG A N 1
ATOM 1597 C CA . ARG A 1 198 ? -0.794 -9.440 -24.742 1.00 91.31 198 ARG A CA 1
ATOM 1598 C C . ARG A 1 198 ? -1.559 -8.937 -23.521 1.00 91.31 198 ARG A C 1
ATOM 1600 O O . ARG A 1 198 ? -1.509 -9.601 -22.491 1.00 91.31 198 ARG A O 1
ATOM 1607 N N . ASP A 1 199 ? -2.242 -7.803 -23.654 1.00 93.94 199 ASP A N 1
ATOM 1608 C CA . ASP A 1 199 ? -2.983 -7.123 -22.590 1.00 93.94 199 ASP A CA 1
ATOM 1609 C C . ASP A 1 199 ? -2.123 -6.911 -21.333 1.00 93.94 199 ASP A C 1
ATOM 1611 O O . ASP A 1 199 ? -2.505 -7.222 -20.203 1.00 93.94 199 ASP A O 1
ATOM 1615 N N . CYS A 1 200 ? -0.891 -6.440 -21.544 1.00 95.31 200 CYS A N 1
ATOM 1616 C CA . CYS A 1 200 ? 0.074 -6.245 -20.471 1.00 95.31 200 CYS A CA 1
ATOM 1617 C C . CYS A 1 200 ? 0.891 -4.961 -20.626 1.00 95.31 200 CYS A C 1
ATOM 1619 O O . CYS A 1 200 ? 0.999 -4.388 -21.714 1.00 95.31 200 CYS A O 1
ATOM 1621 N N . LEU A 1 201 ? 1.549 -4.551 -19.537 1.00 96.50 201 LEU A N 1
ATOM 1622 C CA . LEU A 1 201 ? 2.477 -3.425 -19.565 1.00 96.50 201 LEU A CA 1
ATOM 1623 C C . LEU A 1 201 ? 3.619 -3.689 -20.552 1.00 96.50 201 LEU A C 1
ATOM 1625 O O . LEU A 1 201 ? 4.296 -4.723 -20.494 1.00 96.50 201 LEU A O 1
ATOM 1629 N N . LYS A 1 202 ? 3.865 -2.707 -21.420 1.00 95.75 202 LYS A N 1
ATOM 1630 C CA . LYS A 1 202 ? 5.007 -2.685 -22.328 1.00 95.75 202 LYS A CA 1
ATOM 1631 C C . LYS A 1 202 ? 6.059 -1.709 -21.822 1.00 95.75 202 LYS A C 1
ATOM 1633 O O . LYS A 1 202 ? 5.760 -0.563 -21.497 1.00 95.75 202 LYS A O 1
ATOM 1638 N N . ILE A 1 203 ? 7.306 -2.154 -21.790 1.00 94.81 203 ILE A N 1
ATOM 1639 C CA . ILE A 1 203 ? 8.441 -1.403 -21.267 1.00 94.81 203 ILE A CA 1
ATOM 1640 C C . ILE A 1 203 ? 9.448 -1.230 -22.394 1.00 94.81 203 ILE A C 1
ATOM 1642 O O . ILE A 1 203 ? 10.071 -2.192 -22.841 1.00 94.81 203 ILE A O 1
ATOM 1646 N N . LEU A 1 204 ? 9.598 0.007 -22.853 1.00 92.06 204 LEU A N 1
ATOM 1647 C CA . LEU A 1 204 ? 10.581 0.375 -23.861 1.00 92.06 204 LEU A CA 1
ATOM 1648 C C . LEU A 1 204 ? 11.883 0.767 -23.160 1.00 92.06 204 LEU A C 1
ATOM 1650 O O . LEU A 1 204 ? 11.889 1.662 -22.313 1.00 92.06 204 LEU A O 1
ATOM 1654 N N . VAL A 1 205 ? 12.978 0.098 -23.506 1.00 90.88 205 VAL A N 1
ATOM 1655 C CA . VAL A 1 205 ? 14.314 0.347 -22.965 1.00 90.88 205 VAL A CA 1
ATOM 1656 C C . VAL A 1 205 ? 15.102 1.167 -23.974 1.00 90.88 205 VAL A C 1
ATOM 1658 O O . VAL A 1 205 ? 15.488 0.662 -25.028 1.00 90.88 205 VAL A O 1
ATOM 1661 N N . LYS A 1 206 ? 15.360 2.428 -23.635 1.00 85.38 206 LYS A N 1
ATOM 1662 C CA . LYS A 1 206 ? 16.214 3.323 -24.414 1.00 85.38 206 LYS A CA 1
ATOM 1663 C C . LYS A 1 206 ? 17.666 2.843 -24.363 1.00 85.38 206 LYS A C 1
ATOM 1665 O O . LYS A 1 206 ? 18.180 2.561 -23.276 1.00 85.38 206 LYS A O 1
ATOM 1670 N N . PHE A 1 207 ? 18.331 2.781 -25.514 1.00 74.31 207 PHE A N 1
ATOM 1671 C CA . PHE A 1 207 ? 19.777 2.553 -25.578 1.00 74.31 207 PHE A CA 1
ATOM 1672 C C . PHE A 1 207 ? 20.548 3.780 -25.101 1.00 74.31 207 PHE A C 1
ATOM 1674 O O . PHE A 1 207 ? 20.216 4.894 -25.568 1.00 74.31 207 PHE A O 1
#

Sequence (207 aa):
MLERKLESDLKDLPRTLCAFANSVKPGHVATILIGERDDASGQGVTNPDEIQKTIRKECEKIYPDILWRSEVYEKEGKHCVRVEIEFSGDTPHFAGPAWVRRGSETVKASEEVFQRLIEVRLDKVRELAMWEGKDVTVEGDVSSVEFRERNIHGHPRWQGQSPAILKSANRYWVTFDVTGKNRSEPIEKLFLSWDDNRDCLKILVKF

Secondary structure (DSSP, 8-state):
-EEEE-GGGGGGHHHHHHHHHTTPPTT-EEEEEETB-TT--B---S-HHHHHHHHHHHHTTSBSPPEEEEEEEEETTEEEEEEEEE--S-PPPBSSS-EEEETTEEEEPPHHHHHHHHHHTSHHHHHHHHTTTSEEEEEEEGGGS-TT-TTS----SS-SEEEEEEEEE-SSEEEEEETTEEEEEEGGGEEEEEETTTTEEEEEEE-